Protein AF-I7ZD77-F1 (afdb_monomer_lite)

Radius of gyration: 35.54 Å; chains: 1; bounding box: 59×67×100 Å

Organism: NCBI:txid1172194

Foldseek 3Di:
DDQQDLVNLLVLLVVCCVVPVAADLVSSCCSRVQADPVLHGPHDLVSSLVSLLSSVVSCVVVVGAHDLHPPDHPHDPSNVVSSCPRDDDPPVVVLVCQLVVLLVVLLVCLLVVVLVSNVVSLVRHPDPVLSVLSVVLSCLLVPDDDPCNLVCLVPPVLVSLCVRNPVCSLSNSLSSLQVLLVVLQPPAADLVCNCSHSLVSCVSSLVLVVSLVSCVPHPPLLLRLSSLLSNLLSCVSVVVNLSNVLSLLSNLQRPVPSSVVCLVVVSHDPVVNVLVVVQCVDPVRDRSLLSLLLCCLVPVVSCVSHDLVSQDPDLSSQLNNLSSVCVVVVRDPVSLVSNCVSPVVSSVVSVVSVVVD

pLDDT: mean 84.41, std 13.28, range [36.59, 97.12]

Sequence (357 aa):
MSVATAADLAAAVDRLLLERGELDFFELLLRLKLIDASGGWLAAPDAAADTLDAAHAYASQQGLRAASGAMFLPLPARCRVVMSKSPRSQFDLLRDNQGLYAETQLRDALLDRRFDAARELLARVDDANARGEFTQLIDAATARCEDNDAERIANRLAPLARRRLGDNAAAYLRGLWSALAERRAGLRFDPQRPQDHASHAWLQAGEAARAVDVIAMEPGWHEDAPLLARMAQASAGCGRSGDARLAWMRLCWLHPHAAEQAFDESRADPSLLEHWSDFQSDEAAYETDTFPAWTLIVDPGQRFSVPAEQAPQTPAGELYRAVLALIASGGESNARRRVHALRPALLKHYLGYAANR

Secondary structure (DSSP, 8-state):
-PPPPHHHHHHHHHHHHHHHSSEEHHHHHHHTTSB-TTS-BSS-HHHHHHHHHHHHHHHHHTT-PEE---TTS---HHHHHHHTTSS--TTTHHHHHHHHHHHHHHHHHHHTT-HHHHHHHHTT---HHHHHHHHHHHHHHHSPP-TTHHHHIIIIIHHHHHHHHGGGHHHHHHHHHHHHHHHTTTPPP-TT-GGGSHHHHHHHHT-HHHHHHHHHTSTTTTT-HHHHHHHHHHHHHTT-HHHHHHHHHHHHHH-HHHHHHHHHTT-S-HHHHHHHHHHHT-TT---GGGHHHHHHHH-GGGGGTS-GGGS-SSHHHHHHHHHHHHHHTTS-HHHHHHHHHH-HHHHHHHHHHHH--

Structure (mmCIF, N/CA/C/O backbone):
data_AF-I7ZD77-F1
#
_entry.id   AF-I7ZD77-F1
#
loop_
_atom_site.group_PDB
_atom_site.id
_atom_site.type_symbol
_atom_site.label_atom_id
_atom_site.label_alt_id
_atom_site.label_comp_id
_atom_site.label_asym_id
_atom_site.label_entity_id
_atom_site.label_seq_id
_atom_site.pdbx_PDB_ins_code
_atom_site.Cartn_x
_atom_site.Cartn_y
_atom_site.Cartn_z
_atom_site.occupancy
_atom_site.B_iso_or_equiv
_atom_site.auth_seq_id
_atom_site.auth_comp_id
_atom_site.auth_asym_id
_atom_site.auth_atom_id
_atom_site.pdbx_PDB_model_num
ATOM 1 N N . MET A 1 1 ? 9.242 47.266 -63.413 1.00 50.16 1 MET A N 1
ATOM 2 C CA . MET A 1 1 ? 8.449 46.159 -62.841 1.00 50.16 1 MET A CA 1
ATOM 3 C C . MET A 1 1 ? 8.148 46.503 -61.397 1.00 50.16 1 MET A C 1
ATOM 5 O O . MET A 1 1 ? 9.066 46.911 -60.700 1.00 50.16 1 MET A O 1
ATOM 9 N N . SER A 1 2 ? 6.879 46.457 -60.994 1.00 49.34 2 SER A N 1
ATOM 10 C CA . SER A 1 2 ? 6.465 46.811 -59.633 1.00 49.34 2 SER A CA 1
ATOM 11 C C . SER A 1 2 ? 6.910 45.701 -58.679 1.00 49.34 2 SER A C 1
ATOM 13 O O . SER A 1 2 ? 6.557 44.544 -58.884 1.00 49.34 2 SER A O 1
ATOM 15 N N . VAL A 1 3 ? 7.755 46.047 -57.707 1.00 58.91 3 VAL A N 1
ATOM 16 C CA . VAL A 1 3 ? 8.160 45.150 -56.618 1.00 58.91 3 VAL A CA 1
ATOM 17 C C . VAL A 1 3 ? 6.923 44.903 -55.756 1.00 58.91 3 VAL A C 1
ATOM 19 O O . VAL A 1 3 ? 6.255 45.869 -55.385 1.00 58.91 3 VAL A O 1
ATOM 22 N N . ALA A 1 4 ? 6.594 43.635 -55.492 1.00 67.12 4 ALA A N 1
ATOM 23 C CA . ALA A 1 4 ? 5.458 43.266 -54.649 1.00 67.12 4 ALA A CA 1
ATOM 24 C C . ALA A 1 4 ? 5.557 43.980 -53.292 1.00 67.12 4 ALA A C 1
ATOM 26 O O . ALA A 1 4 ? 6.638 44.051 -52.702 1.00 67.12 4 ALA A O 1
ATOM 27 N N . THR A 1 5 ? 4.451 44.543 -52.806 1.00 80.38 5 THR A N 1
ATOM 28 C CA . THR A 1 5 ? 4.468 45.229 -51.511 1.00 80.38 5 THR A CA 1
ATOM 29 C C . THR A 1 5 ? 4.531 44.209 -50.372 1.00 80.38 5 THR A C 1
ATOM 31 O O . THR A 1 5 ? 4.167 43.044 -50.536 1.00 80.38 5 THR A O 1
ATOM 34 N N . ALA A 1 6 ? 4.960 44.636 -49.181 1.00 78.50 6 ALA A N 1
ATOM 35 C CA . ALA A 1 6 ? 4.975 43.766 -48.001 1.00 78.50 6 ALA A CA 1
ATOM 36 C C . ALA A 1 6 ? 3.579 43.197 -47.664 1.00 78.50 6 ALA A C 1
ATOM 38 O O . ALA A 1 6 ? 3.474 42.078 -47.168 1.00 78.50 6 ALA A O 1
ATOM 39 N N . ALA A 1 7 ? 2.512 43.942 -47.979 1.00 81.81 7 ALA A N 1
ATOM 40 C CA . ALA A 1 7 ? 1.134 43.484 -47.818 1.00 81.81 7 ALA A CA 1
ATOM 41 C C . ALA A 1 7 ? 0.776 42.368 -48.816 1.00 81.81 7 ALA A C 1
ATOM 43 O O . ALA A 1 7 ? 0.141 41.388 -48.431 1.00 81.81 7 ALA A O 1
ATOM 44 N N . ASP A 1 8 ? 1.235 42.476 -50.068 1.00 83.69 8 ASP A N 1
ATOM 45 C CA . ASP A 1 8 ? 1.026 41.440 -51.088 1.00 83.69 8 ASP A CA 1
ATOM 46 C C . ASP A 1 8 ? 1.777 40.148 -50.738 1.00 83.69 8 ASP A C 1
ATOM 48 O O . ASP A 1 8 ? 1.260 39.049 -50.935 1.00 83.69 8 ASP A O 1
ATOM 52 N N . LEU A 1 9 ? 2.982 40.283 -50.174 1.00 86.44 9 LEU A N 1
ATOM 53 C CA . LEU A 1 9 ? 3.791 39.162 -49.702 1.00 86.44 9 LEU A CA 1
ATOM 54 C C . LEU A 1 9 ? 3.113 38.417 -48.548 1.00 86.44 9 LEU A C 1
ATOM 56 O O . LEU A 1 9 ? 2.970 37.198 -48.619 1.00 86.44 9 LEU A O 1
ATOM 60 N N . ALA A 1 10 ? 2.676 39.141 -47.514 1.00 85.06 10 ALA A N 1
ATOM 61 C CA . ALA A 1 10 ? 1.981 38.554 -46.371 1.00 85.06 10 ALA A CA 1
ATOM 62 C C . ALA A 1 10 ? 0.701 37.829 -46.814 1.00 85.06 10 ALA A C 1
ATOM 64 O O . ALA A 1 10 ? 0.520 36.656 -46.502 1.00 85.06 10 ALA A O 1
ATOM 65 N N . ALA A 1 11 ? -0.122 38.471 -47.652 1.00 87.94 11 ALA A N 1
ATOM 66 C CA . ALA A 1 11 ? -1.346 37.867 -48.174 1.00 87.94 11 ALA A CA 1
ATOM 67 C C . ALA A 1 11 ? -1.082 36.606 -49.019 1.00 87.94 11 ALA A C 1
ATOM 69 O O . ALA A 1 11 ? -1.857 35.647 -48.966 1.00 87.94 11 ALA A O 1
ATOM 70 N N . ALA A 1 12 ? 0.000 36.585 -49.805 1.00 86.50 12 ALA A N 1
ATOM 71 C CA . ALA A 1 12 ? 0.385 35.416 -50.591 1.00 86.50 12 ALA A CA 1
ATOM 72 C C . ALA A 1 12 ? 0.873 34.259 -49.706 1.00 86.50 12 ALA A C 1
ATOM 74 O O . ALA A 1 12 ? 0.494 33.112 -49.951 1.00 86.50 12 ALA A O 1
ATOM 75 N N . VAL A 1 13 ? 1.669 34.559 -48.675 1.00 84.12 13 VAL A N 1
ATOM 76 C CA . VAL A 1 13 ? 2.149 33.578 -47.693 1.00 84.12 13 VAL A CA 1
ATOM 77 C C . VAL A 1 13 ? 0.975 32.998 -46.901 1.00 84.12 13 VAL A C 1
ATOM 79 O O . VAL A 1 13 ? 0.810 31.781 -46.897 1.00 84.12 13 VAL A O 1
ATOM 82 N N . ASP A 1 14 ? 0.100 33.832 -46.338 1.00 84.56 14 ASP A N 1
ATOM 83 C CA . ASP A 1 14 ? -1.072 33.389 -45.568 1.00 84.56 14 ASP A CA 1
ATOM 84 C C . ASP A 1 14 ? -2.003 32.498 -46.392 1.00 84.56 14 ASP A C 1
ATOM 86 O O . ASP A 1 14 ? -2.468 31.459 -45.922 1.00 84.56 14 ASP A O 1
ATOM 90 N N . ARG A 1 15 ? -2.251 32.862 -47.656 1.00 84.00 15 ARG A N 1
ATOM 91 C CA . ARG A 1 15 ? -3.102 32.060 -48.539 1.00 84.00 15 ARG A CA 1
ATOM 92 C C . ARG A 1 15 ? -2.481 30.696 -48.850 1.00 84.00 15 ARG A C 1
ATOM 94 O O . ARG A 1 15 ? -3.200 29.702 -48.850 1.00 84.00 15 ARG A O 1
ATOM 101 N N . LEU A 1 16 ? -1.173 30.628 -49.102 1.00 81.00 16 LEU A N 1
ATOM 102 C CA . LEU A 1 16 ? -0.488 29.349 -49.337 1.00 81.00 16 LEU A CA 1
ATOM 103 C C . LEU A 1 16 ? -0.513 28.448 -48.109 1.00 81.00 16 LEU A C 1
ATOM 105 O O . LEU A 1 16 ? -0.739 27.244 -48.222 1.00 81.00 16 LEU A O 1
ATOM 109 N N . LEU A 1 17 ? -0.352 29.055 -46.939 1.00 73.00 17 LEU A N 1
ATOM 110 C CA . LEU A 1 17 ? -0.416 28.358 -45.667 1.00 73.00 17 LEU A CA 1
ATOM 111 C C . LEU A 1 17 ? -1.827 27.828 -45.382 1.00 73.00 17 LEU A C 1
ATOM 113 O O . LEU A 1 17 ? -1.958 26.688 -44.949 1.00 73.00 17 LEU A O 1
ATOM 117 N N . LEU A 1 18 ? -2.881 28.594 -45.682 1.00 78.88 18 LEU A N 1
ATOM 118 C CA . LEU A 1 18 ? -4.269 28.132 -45.548 1.00 78.88 18 LEU A CA 1
ATOM 119 C C . LEU A 1 18 ? -4.613 26.995 -46.518 1.00 78.88 18 LEU A C 1
ATOM 121 O O . LEU A 1 18 ? -5.358 26.087 -46.162 1.00 78.88 18 LEU A O 1
ATOM 125 N N . GLU A 1 19 ? -4.092 27.043 -47.744 1.00 80.69 19 GLU A N 1
ATOM 126 C CA . GLU A 1 19 ? -4.419 26.063 -48.783 1.00 80.69 19 GLU A CA 1
ATOM 127 C C . GLU A 1 19 ? -3.650 24.744 -48.632 1.00 80.69 19 GLU A C 1
ATOM 129 O O . GLU A 1 19 ? -4.176 23.696 -49.008 1.00 80.69 19 GLU A O 1
ATOM 134 N N . ARG A 1 20 ? -2.413 24.773 -48.115 1.00 72.25 20 ARG A N 1
ATOM 135 C CA . ARG A 1 20 ? -1.523 23.595 -48.097 1.00 72.25 20 ARG A CA 1
ATOM 136 C C . ARG A 1 20 ? -0.930 23.241 -46.735 1.00 72.25 20 ARG A C 1
ATOM 138 O O . ARG A 1 20 ? -0.351 22.170 -46.601 1.00 72.25 20 ARG A O 1
ATOM 145 N N . GLY A 1 21 ? -1.057 24.104 -45.728 1.00 68.06 21 GLY A N 1
ATOM 146 C CA . GLY A 1 21 ? -0.448 23.905 -44.408 1.00 68.06 21 GLY A CA 1
ATOM 147 C C . GLY A 1 21 ? 1.077 24.083 -44.373 1.00 68.06 21 GLY A C 1
ATOM 148 O O . GLY A 1 21 ? 1.678 23.956 -43.309 1.00 68.06 21 GLY A O 1
ATOM 149 N N . GLU A 1 22 ? 1.706 24.397 -45.507 1.00 74.81 22 GLU A N 1
ATOM 150 C CA . GLU A 1 22 ? 3.148 24.596 -45.649 1.00 74.81 22 GLU A CA 1
ATOM 151 C C . GLU A 1 22 ? 3.464 25.696 -46.671 1.00 74.81 22 GLU A C 1
ATOM 153 O O . GLU A 1 22 ? 2.676 25.977 -47.577 1.00 74.81 22 GLU A O 1
ATOM 158 N N . LEU A 1 23 ? 4.629 26.337 -46.525 1.00 77.25 23 LEU A N 1
ATOM 159 C CA . LEU A 1 23 ? 5.081 27.371 -47.456 1.00 77.25 23 LEU A CA 1
ATOM 160 C C . LEU A 1 23 ? 5.873 26.750 -48.615 1.00 77.25 23 LEU A C 1
ATOM 162 O O . LEU A 1 23 ? 7.062 26.465 -48.465 1.00 77.25 23 LEU A O 1
ATOM 166 N N . ASP A 1 24 ? 5.218 26.581 -49.765 1.00 80.75 24 ASP A N 1
ATOM 167 C CA . ASP A 1 24 ? 5.853 26.186 -51.028 1.00 80.75 24 ASP A CA 1
ATOM 168 C C . ASP A 1 24 ? 6.434 27.415 -51.746 1.00 80.75 24 ASP A C 1
ATOM 170 O O . ASP A 1 24 ? 5.718 28.274 -52.270 1.00 80.75 24 ASP A O 1
ATOM 174 N N . PHE A 1 25 ? 7.764 27.495 -51.775 1.00 80.00 25 PHE A N 1
ATOM 175 C CA . PHE A 1 25 ? 8.488 28.615 -52.370 1.00 80.00 25 PHE A CA 1
ATOM 176 C C . PHE A 1 25 ? 8.306 28.740 -53.889 1.00 80.00 25 PHE A C 1
ATOM 178 O O . PHE A 1 25 ? 8.399 29.851 -54.406 1.00 80.00 25 PHE A O 1
ATOM 185 N N . PHE A 1 26 ? 8.042 27.653 -54.618 1.00 80.62 26 PHE A N 1
ATOM 186 C CA . PHE A 1 26 ? 7.816 27.732 -56.065 1.00 80.62 26 PHE A CA 1
ATOM 187 C C . PHE A 1 26 ? 6.482 28.418 -56.367 1.00 80.62 26 PHE A C 1
ATOM 189 O O . PHE A 1 26 ? 6.416 29.382 -57.132 1.00 80.62 26 PHE A O 1
ATOM 196 N N . GLU A 1 27 ? 5.434 27.960 -55.691 1.00 82.88 27 GLU A N 1
ATOM 197 C CA . GLU A 1 27 ? 4.092 28.520 -55.803 1.00 82.88 27 GLU A CA 1
ATOM 198 C C . GLU A 1 27 ? 4.057 29.984 -55.322 1.00 82.88 27 GLU A C 1
ATOM 200 O O . GLU A 1 27 ? 3.397 30.828 -55.932 1.00 82.88 27 GLU A O 1
ATOM 205 N N . LEU A 1 28 ? 4.829 30.323 -54.282 1.00 85.56 28 LEU A N 1
ATOM 206 C CA . LEU A 1 28 ? 4.988 31.706 -53.829 1.00 85.56 28 LEU A CA 1
ATOM 207 C C . LEU A 1 28 ? 5.585 32.602 -54.925 1.00 85.56 28 LEU A C 1
ATOM 209 O O . LEU A 1 28 ? 5.044 33.672 -55.207 1.00 85.56 28 LEU A O 1
ATOM 213 N N . LEU A 1 29 ? 6.669 32.167 -55.575 1.00 84.38 29 LEU A N 1
ATOM 214 C CA . LEU A 1 29 ? 7.304 32.927 -56.655 1.00 84.38 29 LEU A CA 1
ATOM 215 C C . LEU A 1 29 ? 6.379 33.086 -57.873 1.00 84.38 29 LEU A C 1
ATOM 217 O O . LEU A 1 29 ? 6.368 34.157 -58.485 1.00 84.38 29 LEU A O 1
ATOM 221 N N . LEU A 1 30 ? 5.577 32.065 -58.201 1.00 84.06 30 LEU A N 1
ATOM 222 C CA . LEU A 1 30 ? 4.558 32.137 -59.255 1.00 84.06 30 LEU A CA 1
ATOM 223 C C . LEU A 1 30 ? 3.468 33.162 -58.927 1.00 84.06 30 LEU A C 1
ATOM 225 O O . LEU A 1 30 ? 3.133 34.009 -59.757 1.00 84.06 30 LEU A O 1
ATOM 229 N N . ARG A 1 31 ? 2.927 33.123 -57.705 1.00 87.06 31 ARG A N 1
ATOM 230 C CA . ARG A 1 31 ? 1.849 34.028 -57.267 1.00 87.06 31 ARG A CA 1
ATOM 231 C C . ARG A 1 31 ? 2.297 35.479 -57.211 1.00 87.06 31 ARG A C 1
ATOM 233 O O . ARG A 1 31 ? 1.538 36.370 -57.588 1.00 87.06 31 ARG A O 1
ATOM 240 N N . LEU A 1 32 ? 3.546 35.704 -56.813 1.00 86.25 32 LEU A N 1
ATOM 241 C CA . LEU A 1 32 ? 4.174 37.023 -56.820 1.00 86.25 32 LEU A CA 1
ATOM 242 C C . LEU A 1 32 ? 4.681 37.438 -58.210 1.00 86.25 32 LEU A C 1
ATOM 244 O O . LEU A 1 32 ? 5.242 38.523 -58.354 1.00 86.25 32 LEU A O 1
ATOM 248 N N . LYS A 1 33 ? 4.461 36.607 -59.240 1.00 87.88 33 LYS A N 1
ATOM 249 C CA . LYS A 1 33 ? 4.859 36.842 -60.638 1.00 87.88 33 LYS A CA 1
ATOM 250 C C . LYS A 1 33 ? 6.355 37.131 -60.792 1.00 87.88 33 LYS A C 1
ATOM 252 O O . LYS A 1 33 ? 6.763 37.920 -61.644 1.00 87.88 33 LYS A O 1
ATOM 257 N N . LEU A 1 34 ? 7.169 36.496 -59.953 1.00 82.38 34 LEU A N 1
ATOM 258 C CA . LEU A 1 34 ? 8.629 36.585 -59.993 1.00 82.38 34 LEU A CA 1
ATOM 259 C C . LEU A 1 34 ? 9.226 35.561 -60.961 1.00 82.38 34 LEU A C 1
ATOM 261 O O . LEU A 1 34 ? 10.298 35.797 -61.523 1.00 82.38 34 LEU A O 1
ATOM 265 N N . ILE A 1 35 ? 8.497 34.471 -61.195 1.00 82.38 35 ILE A N 1
ATOM 266 C CA . ILE A 1 35 ? 8.773 33.467 -62.221 1.00 82.38 35 ILE A CA 1
ATOM 267 C C . ILE A 1 35 ? 7.501 33.172 -63.024 1.00 82.38 35 ILE A C 1
ATOM 269 O O . ILE A 1 35 ? 6.391 33.421 -62.549 1.00 82.38 35 ILE A O 1
ATOM 273 N N . ASP A 1 36 ? 7.658 32.654 -64.237 1.00 82.81 36 ASP A N 1
ATOM 274 C CA . ASP A 1 36 ? 6.559 32.109 -65.031 1.00 82.81 36 ASP A CA 1
ATOM 275 C C . ASP A 1 36 ? 6.315 30.618 -64.736 1.00 82.81 36 ASP A C 1
ATOM 277 O O . ASP A 1 36 ? 7.078 29.967 -64.021 1.00 82.81 36 ASP A O 1
ATOM 281 N N . ALA A 1 37 ? 5.248 30.061 -65.320 1.00 79.81 37 ALA A N 1
ATOM 282 C CA . ALA A 1 37 ? 4.860 28.658 -65.143 1.00 79.81 37 ALA A CA 1
ATOM 283 C C . ALA A 1 37 ? 5.913 27.642 -65.632 1.00 79.81 37 ALA A C 1
ATOM 285 O O . ALA A 1 37 ? 5.857 26.479 -65.243 1.00 79.81 37 ALA A O 1
ATOM 286 N N . SER A 1 38 ? 6.865 28.066 -66.469 1.00 75.06 38 SER A N 1
ATOM 287 C CA . SER A 1 38 ? 7.990 27.245 -66.929 1.00 75.06 38 SER A CA 1
ATOM 288 C C . SER A 1 38 ? 9.238 27.374 -66.044 1.00 75.06 38 SER A C 1
ATOM 290 O O . SER A 1 38 ? 10.240 26.708 -66.296 1.00 75.06 38 SER A O 1
ATOM 292 N N . GLY A 1 39 ? 9.185 28.205 -64.995 1.00 71.44 39 GLY A N 1
ATOM 293 C CA . GLY A 1 39 ? 10.321 28.500 -64.124 1.00 71.44 39 GLY A CA 1
ATOM 294 C C . GLY A 1 39 ? 11.264 29.573 -64.675 1.00 71.44 39 GLY A C 1
ATOM 295 O O . GLY A 1 39 ? 12.361 29.751 -64.142 1.00 71.44 39 GLY A O 1
ATOM 296 N N . GLY A 1 40 ? 10.862 30.284 -65.732 1.00 77.56 40 GLY A N 1
ATOM 297 C CA . GLY A 1 40 ? 11.589 31.419 -66.286 1.00 77.56 40 GLY A CA 1
ATOM 298 C C . GLY A 1 40 ? 11.500 32.632 -65.363 1.00 77.56 40 GLY A C 1
ATOM 299 O O . GLY A 1 40 ? 10.425 32.978 -64.878 1.00 77.56 40 GLY A O 1
ATOM 300 N N . TRP A 1 41 ? 12.631 33.288 -65.101 1.00 80.50 41 TRP A N 1
ATOM 301 C CA . TRP A 1 41 ? 12.683 34.472 -64.244 1.00 80.50 41 TRP A CA 1
ATOM 302 C C . TRP A 1 41 ? 12.020 35.665 -64.929 1.00 80.50 41 TRP A C 1
ATOM 304 O O . TRP A 1 41 ? 12.503 36.155 -65.949 1.00 80.50 41 TRP A O 1
ATOM 314 N N . LEU A 1 42 ? 10.930 36.152 -64.341 1.00 81.81 42 LEU A N 1
ATOM 315 C CA . LEU A 1 42 ? 10.275 37.385 -64.771 1.00 81.81 42 LEU A CA 1
ATOM 316 C C . LEU A 1 42 ? 10.903 38.596 -64.078 1.00 81.81 42 LEU A C 1
ATOM 318 O O . LEU A 1 42 ? 10.981 39.664 -64.675 1.00 81.81 42 LEU A O 1
ATOM 322 N N . ALA A 1 43 ? 11.380 38.429 -62.841 1.00 78.69 43 ALA A N 1
ATOM 323 C CA . ALA A 1 43 ? 12.046 39.463 -62.055 1.00 78.69 43 ALA A CA 1
ATOM 324 C C . ALA A 1 43 ? 13.558 39.230 -61.924 1.00 78.69 43 ALA A C 1
ATOM 326 O O . ALA A 1 43 ? 14.066 38.134 -62.161 1.00 78.69 43 ALA A O 1
ATOM 327 N N . ALA A 1 44 ? 14.281 40.274 -61.503 1.00 79.81 44 ALA A N 1
ATOM 328 C CA . ALA A 1 44 ? 15.699 40.157 -61.194 1.00 79.81 44 ALA A CA 1
ATOM 329 C C . ALA A 1 44 ? 15.918 39.109 -60.077 1.00 79.81 44 ALA A C 1
ATOM 331 O O . ALA A 1 44 ? 15.269 39.202 -59.031 1.00 79.81 44 ALA A O 1
ATOM 332 N N . PRO A 1 45 ? 16.854 38.161 -60.259 1.00 74.62 45 PRO A N 1
ATOM 333 C CA . PRO A 1 45 ? 17.238 37.152 -59.271 1.00 74.62 45 PRO A CA 1
ATOM 334 C C . PRO A 1 45 ? 17.396 37.645 -57.829 1.00 74.62 45 PRO A C 1
ATOM 336 O O . PRO A 1 45 ? 16.968 36.970 -56.894 1.00 74.62 45 PRO A O 1
ATOM 339 N N . ASP A 1 46 ? 18.002 38.819 -57.641 1.00 74.56 46 ASP A N 1
ATOM 340 C CA . ASP A 1 46 ? 18.221 39.391 -56.311 1.00 74.56 46 ASP A CA 1
ATOM 341 C C . ASP A 1 46 ? 16.917 39.862 -55.660 1.00 74.56 46 ASP A C 1
ATOM 343 O O . ASP A 1 46 ? 16.689 39.579 -54.490 1.00 74.56 46 ASP A O 1
ATOM 347 N N . ALA A 1 47 ? 16.010 40.471 -56.429 1.00 76.44 47 ALA A N 1
ATOM 348 C CA . ALA A 1 47 ? 14.706 40.892 -55.918 1.00 76.44 47 ALA A CA 1
ATOM 349 C C . ALA A 1 47 ? 13.857 39.690 -55.474 1.00 76.44 47 ALA A C 1
ATOM 351 O O . ALA A 1 47 ? 13.123 39.765 -54.487 1.00 76.44 47 ALA A O 1
ATOM 352 N N . ALA A 1 48 ? 13.976 38.558 -56.172 1.00 78.06 48 ALA A N 1
ATOM 353 C CA . ALA A 1 48 ? 13.323 37.325 -55.759 1.00 78.06 48 ALA A CA 1
ATOM 354 C C . ALA A 1 48 ? 13.959 36.712 -54.504 1.00 78.06 48 ALA A C 1
ATOM 356 O O . ALA A 1 48 ? 13.231 36.243 -53.633 1.00 78.06 48 ALA A O 1
ATOM 357 N N . ALA A 1 49 ? 15.289 36.754 -54.376 1.00 74.81 49 ALA A N 1
ATOM 358 C CA . ALA A 1 49 ? 15.977 36.299 -53.169 1.00 74.81 49 ALA A CA 1
ATOM 359 C C . ALA A 1 49 ? 15.553 37.114 -51.936 1.00 74.81 49 ALA A C 1
ATOM 361 O O . ALA A 1 49 ? 15.195 36.527 -50.918 1.00 74.81 49 ALA A O 1
ATOM 362 N N . ASP A 1 50 ? 15.511 38.443 -52.060 1.00 78.56 50 ASP A N 1
ATOM 363 C CA . ASP A 1 50 ? 15.086 39.337 -50.978 1.00 78.56 50 ASP A CA 1
ATOM 364 C C . ASP A 1 50 ? 13.608 39.095 -50.602 1.00 78.56 50 ASP A C 1
ATOM 366 O O . ASP A 1 50 ? 13.242 39.104 -49.426 1.00 78.56 50 ASP A O 1
ATOM 370 N N . THR A 1 51 ? 12.759 38.793 -51.592 1.00 82.94 51 THR A N 1
ATOM 371 C CA . THR A 1 51 ? 11.349 38.433 -51.364 1.00 82.94 51 THR A CA 1
ATOM 372 C C . THR A 1 51 ? 11.207 37.100 -50.623 1.00 82.94 51 THR A C 1
ATOM 374 O O . THR A 1 51 ? 10.380 36.981 -49.720 1.00 82.94 51 THR A O 1
ATOM 377 N N . LEU A 1 52 ? 12.022 36.097 -50.964 1.00 81.00 52 LEU A N 1
ATOM 378 C CA . LEU A 1 52 ? 12.044 34.806 -50.269 1.00 81.00 52 LEU A CA 1
ATOM 379 C C . LEU A 1 52 ? 12.540 34.945 -48.823 1.00 81.00 52 LEU A C 1
ATOM 381 O O . LEU A 1 52 ? 11.973 34.315 -47.930 1.00 81.00 52 LEU A O 1
ATOM 385 N N . ASP A 1 53 ? 13.553 35.783 -48.578 1.00 76.12 53 ASP A N 1
ATOM 386 C CA . ASP A 1 53 ? 14.051 36.073 -47.226 1.00 76.12 53 ASP A CA 1
ATOM 387 C C . ASP A 1 53 ? 12.948 36.733 -46.379 1.00 76.12 53 ASP A C 1
ATOM 389 O O . ASP A 1 53 ? 12.692 36.315 -45.246 1.00 76.12 53 ASP A O 1
ATOM 393 N N . ALA A 1 54 ? 12.232 37.711 -46.945 1.00 81.31 54 ALA A N 1
ATOM 394 C CA . ALA A 1 54 ? 11.111 38.370 -46.278 1.00 81.31 54 ALA A CA 1
ATOM 395 C C . ALA A 1 54 ? 9.937 37.410 -46.007 1.00 81.31 54 ALA A C 1
ATOM 397 O O . ALA A 1 54 ? 9.359 37.438 -44.919 1.00 81.31 54 ALA A O 1
ATOM 398 N N . ALA A 1 55 ? 9.617 36.516 -46.950 1.00 80.88 55 ALA A N 1
ATOM 399 C CA . ALA A 1 55 ? 8.576 35.501 -46.778 1.00 80.88 55 ALA A CA 1
ATOM 400 C C . ALA A 1 55 ? 8.917 34.521 -45.651 1.00 80.88 55 ALA A C 1
ATOM 402 O O . ALA A 1 55 ? 8.070 34.186 -44.823 1.00 80.88 55 ALA A O 1
ATOM 403 N N . HIS A 1 56 ? 10.174 34.078 -45.606 1.00 76.44 56 HIS A N 1
ATOM 404 C CA . HIS A 1 56 ? 10.662 33.158 -44.590 1.00 76.44 56 HIS A CA 1
ATOM 405 C C . HIS A 1 56 ? 10.654 33.794 -43.195 1.00 76.44 56 HIS A C 1
ATOM 407 O O . HIS A 1 56 ? 10.226 33.159 -42.228 1.00 76.44 56 HIS A O 1
ATOM 413 N N . ALA A 1 57 ? 11.073 35.060 -43.088 1.00 76.31 57 ALA A N 1
ATOM 414 C CA . ALA A 1 57 ? 11.007 35.816 -41.842 1.00 76.31 57 ALA A CA 1
ATOM 415 C C . ALA A 1 57 ? 9.559 35.971 -41.349 1.00 76.31 57 ALA A C 1
ATOM 417 O O . ALA A 1 57 ? 9.285 35.723 -40.175 1.00 76.31 57 ALA A O 1
ATOM 418 N N . TYR A 1 58 ? 8.630 36.308 -42.248 1.00 80.00 58 TYR A N 1
ATOM 419 C CA . TYR A 1 58 ? 7.210 36.439 -41.923 1.00 80.00 58 TYR A CA 1
ATOM 420 C C . TYR A 1 58 ? 6.595 35.110 -41.455 1.00 80.00 58 TYR A C 1
ATOM 422 O O . TYR A 1 58 ? 6.005 35.054 -40.379 1.00 80.00 58 TYR A O 1
ATOM 430 N N . ALA A 1 59 ? 6.805 34.012 -42.188 1.00 74.81 59 ALA A N 1
ATOM 431 C CA . ALA A 1 59 ? 6.289 32.693 -41.809 1.00 74.81 59 ALA A CA 1
ATOM 432 C C . ALA A 1 59 ? 6.864 32.191 -40.469 1.00 74.81 59 ALA A C 1
ATOM 434 O O . ALA A 1 59 ? 6.150 31.587 -39.668 1.00 74.81 59 ALA A O 1
ATOM 435 N N . SER A 1 60 ? 8.137 32.496 -40.192 1.00 70.62 60 SER A N 1
ATOM 436 C CA . SER A 1 60 ? 8.782 32.159 -38.917 1.00 70.62 60 SER A CA 1
ATOM 437 C C . SER A 1 60 ? 8.170 32.922 -37.738 1.00 70.62 60 SER A C 1
ATOM 439 O O . SER A 1 60 ? 7.983 32.340 -36.672 1.00 70.62 60 SER A O 1
ATOM 441 N N . GLN A 1 61 ? 7.810 34.200 -37.919 1.00 76.44 61 GLN A N 1
ATOM 442 C CA . GLN A 1 61 ? 7.116 34.991 -36.890 1.00 76.44 61 GLN A CA 1
ATOM 443 C C . GLN A 1 61 ? 5.729 34.430 -36.554 1.00 76.44 61 GLN A C 1
ATOM 445 O O . GLN A 1 61 ? 5.285 34.556 -35.417 1.00 76.44 61 GLN A O 1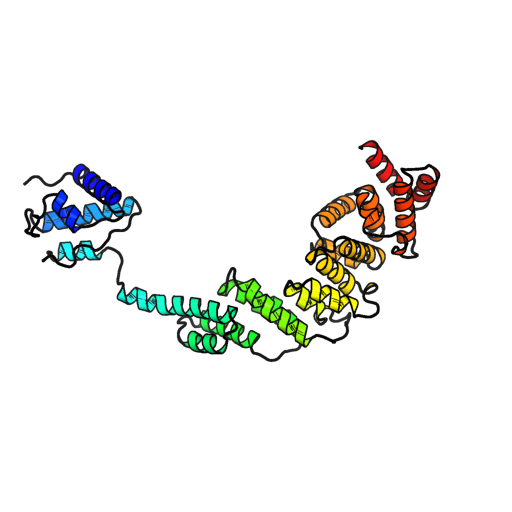
ATOM 450 N N . GLN A 1 62 ? 5.077 33.767 -37.511 1.00 72.06 62 GLN A N 1
ATOM 451 C CA . GLN A 1 62 ? 3.797 33.086 -37.299 1.00 72.06 62 GLN A CA 1
ATOM 452 C C . GLN A 1 62 ? 3.950 31.680 -36.679 1.00 72.06 62 GLN A C 1
ATOM 454 O O . GLN A 1 62 ? 2.956 30.994 -36.462 1.00 72.06 62 GLN A O 1
ATOM 459 N N . GLY A 1 63 ? 5.179 31.234 -36.371 1.00 62.47 63 GLY A N 1
ATOM 460 C CA . GLY A 1 63 ? 5.446 29.933 -35.743 1.00 62.47 63 GLY A CA 1
ATOM 461 C C . GLY A 1 63 ? 5.342 28.734 -36.692 1.00 62.47 63 GLY A C 1
ATOM 462 O O . GLY A 1 63 ? 5.135 27.606 -36.241 1.00 62.47 63 GLY A O 1
ATOM 463 N N . LEU A 1 64 ? 5.469 28.960 -38.002 1.00 59.38 64 LEU A N 1
ATOM 464 C CA . LEU A 1 64 ? 5.178 27.964 -39.035 1.00 59.38 64 LEU A CA 1
ATOM 465 C C . LEU A 1 64 ? 6.450 27.409 -39.696 1.00 59.38 64 LEU A C 1
ATOM 467 O O . LEU A 1 64 ? 7.517 28.023 -39.671 1.00 59.38 64 LEU A O 1
ATOM 471 N N . ARG A 1 65 ? 6.337 26.211 -40.289 1.00 57.09 65 ARG A N 1
ATOM 472 C CA . ARG A 1 65 ? 7.438 25.498 -40.961 1.00 57.09 65 ARG A CA 1
ATOM 473 C C . ARG A 1 65 ? 7.336 25.663 -42.479 1.00 57.09 65 ARG A C 1
ATOM 475 O O . ARG A 1 65 ? 6.279 25.435 -43.058 1.00 57.09 65 ARG A O 1
ATOM 482 N N . ALA A 1 66 ? 8.440 26.028 -43.126 1.00 56.47 66 ALA A N 1
ATOM 483 C CA . ALA A 1 66 ? 8.527 26.067 -44.584 1.00 56.47 66 ALA A CA 1
ATOM 484 C C . ALA A 1 66 ? 8.926 24.694 -45.148 1.00 56.47 66 ALA A C 1
ATOM 486 O O . ALA A 1 66 ? 9.760 23.997 -44.560 1.00 56.47 66 ALA A O 1
ATOM 487 N N . ALA A 1 67 ? 8.350 24.325 -46.292 1.00 56.62 67 ALA A N 1
ATOM 488 C CA . ALA A 1 67 ? 8.633 23.070 -46.977 1.00 56.62 67 ALA A CA 1
ATOM 489 C C . ALA A 1 67 ? 9.541 23.306 -48.189 1.00 56.62 67 ALA A C 1
ATOM 491 O O . ALA A 1 67 ? 9.425 24.295 -48.915 1.00 56.62 67 ALA A O 1
ATOM 492 N N . SER A 1 68 ? 10.491 22.397 -48.412 1.00 55.91 68 SER A N 1
ATOM 493 C CA . SER A 1 68 ? 11.453 22.515 -49.510 1.00 55.91 68 SER A CA 1
ATOM 494 C C . SER A 1 68 ? 10.870 21.922 -50.797 1.00 55.91 68 SER A C 1
ATOM 496 O O . SER A 1 68 ? 11.109 20.762 -51.119 1.00 55.91 68 SER A O 1
ATOM 498 N N . GLY A 1 69 ? 10.057 22.706 -51.514 1.00 51.94 69 GLY A N 1
ATOM 499 C CA . GLY A 1 69 ? 9.378 22.258 -52.740 1.00 51.94 69 GLY A CA 1
ATOM 500 C C . GLY A 1 69 ? 10.173 22.426 -54.045 1.00 51.94 69 GLY A C 1
ATOM 501 O O . GLY A 1 69 ? 9.965 21.678 -54.996 1.00 51.94 69 GLY A O 1
ATOM 502 N N . ALA A 1 70 ? 11.118 23.370 -54.132 1.00 53.00 70 ALA A N 1
ATOM 503 C CA . ALA A 1 70 ? 11.712 23.754 -55.424 1.00 53.00 70 ALA A CA 1
ATOM 504 C C . ALA A 1 70 ? 13.074 23.095 -55.717 1.00 53.00 70 ALA A C 1
ATOM 506 O O . ALA A 1 70 ? 14.048 23.775 -56.041 1.00 53.00 70 ALA A O 1
ATOM 507 N N . MET A 1 71 ? 13.164 21.766 -55.619 1.00 50.69 71 MET A N 1
ATOM 508 C CA . MET A 1 71 ? 14.434 21.051 -55.836 1.00 50.69 71 MET A CA 1
ATOM 509 C C . MET A 1 71 ? 14.902 21.037 -57.311 1.00 50.69 71 MET A C 1
ATOM 511 O O . MET A 1 71 ? 16.037 20.658 -57.587 1.00 50.69 71 MET A O 1
ATOM 515 N N . PHE A 1 72 ? 14.065 21.480 -58.261 1.00 49.78 72 PHE A N 1
ATOM 516 C CA . PHE A 1 72 ? 14.287 21.275 -59.702 1.00 49.78 72 PHE A CA 1
ATOM 517 C C . PHE A 1 72 ? 14.436 22.548 -60.551 1.00 49.78 72 PHE A C 1
ATOM 519 O O . PHE A 1 72 ? 14.565 22.448 -61.769 1.00 49.78 72 PHE A O 1
ATOM 526 N N . LEU A 1 73 ? 14.462 23.743 -59.951 1.00 56.69 73 LEU A N 1
ATOM 527 C CA . LEU A 1 73 ? 14.701 24.980 -60.703 1.00 56.69 73 LEU A CA 1
ATOM 528 C C . LEU A 1 73 ? 16.194 25.354 -60.760 1.00 56.69 73 LEU A C 1
ATOM 530 O O . LEU A 1 73 ? 16.902 25.207 -59.758 1.00 56.69 73 LEU A O 1
ATOM 534 N N . PRO A 1 74 ? 16.684 25.932 -61.877 1.00 56.72 74 PRO A N 1
ATOM 535 C CA . PRO A 1 74 ? 17.987 26.587 -61.928 1.00 56.72 74 PRO A CA 1
ATOM 536 C C . PRO A 1 74 ? 17.940 27.889 -61.112 1.00 56.72 74 PRO A C 1
ATOM 538 O O . PRO A 1 74 ? 17.755 28.991 -61.629 1.00 56.72 74 PRO A O 1
ATOM 541 N N . LEU A 1 75 ? 18.071 27.751 -59.793 1.00 61.75 75 LEU A N 1
ATOM 542 C CA . LEU A 1 75 ? 17.999 28.864 -58.857 1.00 61.75 75 LEU A CA 1
ATOM 543 C C . LEU A 1 75 ? 19.353 29.600 -58.760 1.00 61.75 75 LEU A C 1
ATOM 545 O O . LEU A 1 75 ? 20.406 28.956 -58.624 1.00 61.75 75 LEU A O 1
ATOM 549 N N . PRO A 1 76 ? 19.356 30.943 -58.743 1.00 63.44 76 PRO A N 1
ATOM 550 C CA . PRO A 1 76 ? 20.505 31.756 -58.357 1.00 63.44 76 PRO A CA 1
ATOM 551 C C . PRO A 1 76 ? 21.051 31.333 -56.986 1.00 63.44 76 PRO A C 1
ATOM 553 O O . PRO A 1 76 ? 20.295 30.921 -56.103 1.00 63.44 76 PRO A O 1
ATOM 556 N N . ALA A 1 77 ? 22.367 31.445 -56.785 1.00 57.88 77 ALA A N 1
ATOM 557 C CA . ALA A 1 77 ? 23.034 30.962 -55.571 1.00 57.88 77 ALA A CA 1
ATOM 558 C C . ALA A 1 77 ? 22.439 31.555 -54.278 1.00 57.88 77 ALA A C 1
ATOM 560 O O . ALA A 1 77 ? 22.260 30.829 -53.303 1.00 57.88 77 ALA A O 1
ATOM 561 N N . ARG A 1 78 ? 22.049 32.840 -54.283 1.00 54.56 78 ARG A N 1
ATOM 562 C CA . ARG A 1 78 ? 21.400 33.485 -53.127 1.00 54.56 78 ARG A CA 1
ATOM 563 C C . ARG A 1 78 ? 20.020 32.893 -52.826 1.00 54.56 78 ARG A C 1
ATOM 565 O O . ARG A 1 78 ? 19.771 32.564 -51.675 1.00 54.56 78 ARG A O 1
ATOM 572 N N . CYS A 1 79 ? 19.180 32.640 -53.835 1.00 57.62 79 CYS A N 1
ATOM 573 C CA . CYS A 1 79 ? 17.884 31.969 -53.647 1.00 57.62 79 CYS A CA 1
ATOM 574 C C . CYS A 1 79 ? 18.056 30.571 -53.029 1.00 57.62 79 CYS A C 1
ATOM 576 O O . CYS A 1 79 ? 17.332 30.214 -52.105 1.00 57.62 79 CYS A O 1
ATOM 578 N N . ARG A 1 80 ? 19.068 29.804 -53.468 1.00 61.12 80 ARG A N 1
ATOM 579 C CA . ARG A 1 80 ? 19.394 28.494 -52.870 1.00 61.12 80 ARG A CA 1
ATOM 580 C C . ARG A 1 80 ? 19.780 28.600 -51.401 1.00 61.12 80 ARG A C 1
ATOM 582 O O . ARG A 1 80 ? 19.319 27.793 -50.604 1.00 61.12 80 ARG A O 1
ATOM 589 N N . VAL A 1 81 ? 20.583 29.600 -51.038 1.00 57.97 81 VAL A N 1
ATOM 590 C CA . VAL A 1 81 ? 20.977 29.839 -49.643 1.00 57.97 81 VAL A CA 1
ATOM 591 C C . VAL A 1 81 ? 19.751 30.137 -48.779 1.00 57.97 81 VAL A C 1
ATOM 593 O O . VAL A 1 81 ? 19.602 29.521 -47.730 1.00 57.97 81 VAL A O 1
ATOM 596 N N . VAL A 1 82 ? 18.839 31.004 -49.224 1.00 57.62 82 VAL A N 1
ATOM 597 C CA . VAL A 1 82 ? 17.598 31.318 -48.489 1.00 57.62 82 VAL A CA 1
ATOM 598 C C . VAL A 1 82 ? 16.705 30.087 -48.333 1.00 57.62 82 VAL A C 1
ATOM 600 O O . VAL A 1 82 ? 16.276 29.762 -47.230 1.00 57.62 82 VAL A O 1
ATOM 603 N N . MET A 1 83 ? 16.501 29.333 -49.412 1.00 57.81 83 MET A N 1
ATOM 604 C CA . MET A 1 83 ? 15.687 28.113 -49.384 1.00 57.81 83 MET A CA 1
ATOM 605 C C . MET A 1 83 ? 16.331 26.980 -48.564 1.00 57.81 83 MET A C 1
ATOM 607 O O . MET A 1 83 ? 15.624 26.129 -48.031 1.00 57.81 83 MET A O 1
ATOM 611 N N . SER A 1 84 ? 17.658 27.002 -48.396 1.00 52.94 84 SER A N 1
ATOM 612 C CA . SER A 1 84 ? 18.413 26.091 -47.521 1.00 52.94 84 SER A CA 1
ATOM 613 C C . SER A 1 84 ? 18.449 26.507 -46.042 1.00 52.94 84 SER A C 1
ATOM 615 O O . SER A 1 84 ? 18.964 25.755 -45.217 1.00 52.94 84 SER A O 1
ATOM 617 N N . LYS A 1 85 ? 17.913 27.687 -45.686 1.00 50.81 85 LYS A N 1
ATOM 618 C CA . LYS A 1 85 ? 17.797 28.146 -44.286 1.00 50.81 85 LYS A CA 1
ATOM 619 C C . LYS A 1 85 ? 16.577 27.560 -43.553 1.00 50.81 85 LYS A C 1
ATOM 621 O O . LYS A 1 85 ? 16.469 27.741 -42.345 1.00 50.81 85 LYS A O 1
ATOM 626 N N . SER A 1 86 ? 15.711 26.803 -44.236 1.00 46.72 86 SER A N 1
ATOM 627 C CA . SER A 1 86 ? 14.753 25.881 -43.592 1.00 46.72 86 SER A CA 1
ATOM 628 C C . SER A 1 86 ? 15.466 24.577 -43.202 1.00 46.72 86 SER A C 1
ATOM 630 O O . SER A 1 86 ? 16.451 24.216 -43.842 1.00 46.72 86 SER A O 1
ATOM 632 N N . PRO A 1 87 ? 15.071 23.924 -42.096 1.00 42.75 87 PRO A N 1
ATOM 633 C CA . PRO A 1 87 ? 15.996 23.352 -41.126 1.00 42.75 87 PRO A CA 1
ATOM 634 C C . PRO A 1 87 ? 16.956 22.327 -41.736 1.00 42.75 87 PRO A C 1
ATOM 636 O O . PRO A 1 87 ? 16.548 21.328 -42.319 1.00 42.75 87 PRO A O 1
ATOM 639 N N . ARG A 1 88 ? 18.245 22.630 -41.547 1.00 36.59 88 ARG A N 1
ATOM 640 C CA . ARG A 1 88 ? 19.418 21.747 -41.509 1.00 36.59 88 ARG A CA 1
ATOM 641 C C . ARG A 1 88 ? 19.143 20.257 -41.771 1.00 36.59 88 ARG A C 1
ATOM 643 O O . ARG A 1 88 ? 18.503 19.587 -40.975 1.00 36.59 88 ARG A O 1
ATOM 650 N N . SER A 1 89 ? 19.812 19.746 -42.805 1.00 39.12 89 SER A N 1
ATOM 651 C CA . SER A 1 89 ? 20.473 18.433 -42.832 1.00 39.12 89 SER A CA 1
ATOM 652 C C . SER A 1 89 ? 19.649 17.235 -42.334 1.00 39.12 89 SER A C 1
ATOM 654 O O . SER A 1 89 ? 19.869 16.710 -41.245 1.00 39.12 89 SER A O 1
ATOM 656 N N . GLN A 1 90 ? 18.773 16.707 -43.193 1.00 45.88 90 GLN A N 1
ATOM 657 C CA . GLN A 1 90 ? 18.179 15.372 -43.013 1.00 45.88 90 GLN A CA 1
ATOM 658 C C . GLN A 1 90 ? 19.221 14.234 -42.958 1.00 45.88 90 GLN A C 1
ATOM 660 O O . GLN A 1 90 ? 18.876 13.134 -42.540 1.00 45.88 90 GLN A O 1
ATOM 665 N N . PHE A 1 91 ? 20.486 14.470 -43.323 1.00 36.91 91 PHE A N 1
ATOM 666 C CA . PHE A 1 91 ? 21.540 13.451 -43.248 1.00 36.91 91 PHE A CA 1
ATOM 667 C C . PHE A 1 91 ? 22.354 13.475 -41.940 1.00 36.91 91 PHE A C 1
ATOM 669 O O . PHE A 1 91 ? 22.808 12.409 -41.531 1.00 36.91 91 PHE A O 1
ATOM 676 N N . ASP A 1 92 ? 22.465 14.611 -41.235 1.00 44.78 92 ASP A N 1
ATOM 677 C CA . ASP A 1 92 ? 23.009 14.633 -39.858 1.00 44.78 92 ASP A CA 1
ATOM 678 C C . ASP A 1 92 ? 21.947 14.274 -38.813 1.00 44.78 92 ASP A C 1
ATOM 680 O O . ASP A 1 92 ? 22.234 13.526 -37.884 1.00 44.78 92 ASP A O 1
ATOM 684 N N . LEU A 1 93 ? 20.686 14.681 -39.012 1.00 41.97 93 LEU A N 1
ATOM 685 C CA . LEU A 1 93 ? 19.578 14.313 -38.119 1.00 41.97 93 LEU A CA 1
ATOM 686 C C . LEU A 1 93 ? 19.346 12.797 -38.038 1.00 41.97 93 LEU A C 1
ATOM 688 O O . LEU A 1 93 ? 18.886 12.309 -37.015 1.00 41.97 93 LEU A O 1
ATOM 692 N N . LEU A 1 94 ? 19.662 12.027 -39.083 1.00 44.66 94 LEU A N 1
ATOM 693 C CA . LEU A 1 94 ? 19.557 10.563 -39.043 1.00 44.66 94 LEU A CA 1
ATOM 694 C C . LEU A 1 94 ? 20.701 9.901 -38.265 1.00 44.66 94 LEU A C 1
ATOM 696 O O . LEU A 1 94 ? 20.506 8.801 -37.758 1.00 44.66 94 LEU A O 1
ATOM 700 N N . ARG A 1 95 ? 21.871 10.542 -38.160 1.00 47.84 95 ARG A N 1
ATOM 701 C CA . ARG A 1 95 ? 22.977 10.070 -37.315 1.00 47.84 95 ARG A CA 1
ATOM 702 C C . ARG A 1 95 ? 22.773 10.484 -35.862 1.00 47.84 95 ARG A C 1
ATOM 704 O O . ARG A 1 95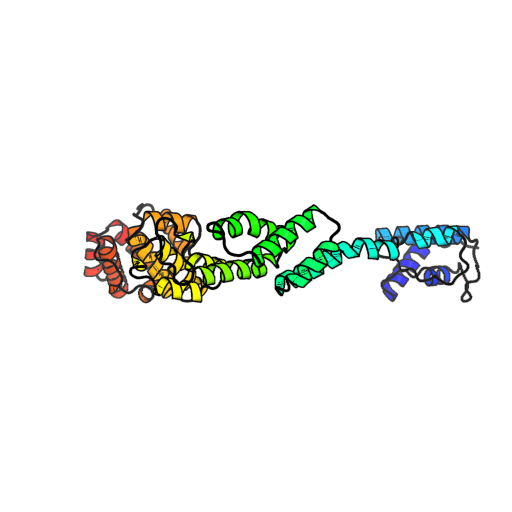 ? 22.876 9.629 -34.993 1.00 47.84 95 ARG A O 1
ATOM 711 N N . ASP A 1 96 ? 22.346 11.719 -35.618 1.00 49.06 96 ASP A N 1
ATOM 712 C CA . ASP A 1 96 ? 22.033 12.204 -34.268 1.00 49.06 96 ASP A CA 1
ATOM 713 C C . ASP A 1 96 ? 20.789 11.510 -33.671 1.00 49.06 96 ASP A C 1
ATOM 715 O O . ASP A 1 96 ? 20.691 11.324 -32.458 1.00 49.06 96 ASP A O 1
ATOM 719 N N . ASN A 1 97 ? 19.859 11.033 -34.511 1.00 54.72 97 ASN A N 1
ATOM 720 C CA . ASN A 1 97 ? 18.710 10.242 -34.059 1.00 54.72 97 ASN A CA 1
ATOM 721 C C . ASN A 1 97 ? 18.998 8.740 -33.915 1.00 54.72 97 ASN A C 1
ATOM 723 O O . ASN A 1 97 ? 18.136 8.034 -33.395 1.00 54.72 97 ASN A O 1
ATOM 727 N N . GLN A 1 98 ? 20.154 8.214 -34.344 1.00 65.00 98 GLN A N 1
ATOM 728 C CA . GLN A 1 98 ? 20.464 6.788 -34.151 1.00 65.00 98 GLN A CA 1
ATOM 729 C C . GLN A 1 98 ? 20.629 6.446 -32.673 1.00 65.00 98 GLN A C 1
ATOM 731 O O . GLN A 1 98 ? 20.073 5.441 -32.237 1.00 65.00 98 GLN A O 1
ATOM 736 N N . GLY A 1 99 ? 21.302 7.304 -31.902 1.00 67.25 99 GLY A N 1
ATOM 737 C CA . GLY A 1 99 ? 21.402 7.154 -30.451 1.00 67.25 99 GLY A CA 1
ATOM 738 C C . GLY A 1 99 ? 20.032 7.234 -29.770 1.00 67.25 99 GLY A C 1
ATOM 739 O O . GLY A 1 99 ? 19.681 6.358 -28.985 1.00 67.25 99 GLY A O 1
ATOM 740 N N . LEU A 1 100 ? 19.200 8.214 -30.141 1.00 69.88 100 LEU A N 1
ATOM 741 C CA . LEU A 1 100 ? 17.839 8.373 -29.598 1.00 69.88 100 LEU A CA 1
ATOM 742 C C . LEU A 1 100 ? 16.905 7.207 -29.969 1.00 69.88 100 LEU A C 1
ATOM 744 O O . LEU A 1 100 ? 16.092 6.759 -29.155 1.00 69.88 100 LEU A O 1
ATOM 748 N N . TYR A 1 101 ? 17.026 6.689 -31.191 1.00 78.69 101 TYR A N 1
ATOM 749 C CA . TYR A 1 101 ? 16.270 5.531 -31.653 1.00 78.69 101 TYR A CA 1
ATOM 750 C C . TYR A 1 101 ? 16.749 4.245 -30.973 1.00 78.69 101 TYR A C 1
ATOM 752 O O . TYR A 1 101 ? 15.920 3.449 -30.539 1.00 78.69 101 TYR A O 1
ATOM 760 N N . ALA A 1 102 ? 18.063 4.070 -30.800 1.00 80.69 102 ALA A N 1
ATOM 761 C CA . ALA A 1 102 ? 18.635 2.959 -30.048 1.00 80.69 102 ALA A CA 1
ATOM 762 C C . ALA A 1 102 ? 18.195 2.988 -28.580 1.00 80.69 102 ALA A C 1
ATOM 764 O O . ALA A 1 102 ? 17.806 1.951 -28.054 1.00 80.69 102 ALA A O 1
ATOM 765 N N . GLU A 1 103 ? 18.171 4.160 -27.936 1.00 82.69 103 GLU A N 1
ATOM 766 C CA . GLU A 1 103 ? 17.635 4.305 -26.579 1.00 82.69 103 GLU A CA 1
ATOM 767 C C . GLU A 1 103 ? 16.155 3.927 -26.503 1.00 82.69 103 GLU A C 1
ATOM 769 O O . GLU A 1 103 ? 15.751 3.215 -25.587 1.00 82.69 103 GLU A O 1
ATOM 774 N N . THR A 1 104 ? 15.345 4.369 -27.465 1.00 84.06 104 THR A N 1
ATOM 775 C CA . THR A 1 104 ? 13.914 4.032 -27.506 1.00 84.06 104 THR A CA 1
ATOM 776 C C . THR A 1 104 ? 13.712 2.525 -27.671 1.00 84.06 104 THR A C 1
ATOM 778 O O . THR A 1 104 ? 13.026 1.906 -26.863 1.00 84.06 104 THR A O 1
ATOM 781 N N . GLN A 1 105 ? 14.397 1.907 -28.636 1.00 85.25 105 GLN A N 1
ATOM 782 C CA . GLN A 1 105 ? 14.353 0.457 -28.838 1.00 85.25 105 GLN A CA 1
ATOM 783 C C . GLN A 1 105 ? 14.873 -0.324 -27.627 1.00 85.25 105 GLN A C 1
ATOM 785 O O . GLN A 1 105 ? 14.385 -1.415 -27.338 1.00 85.25 105 GLN A O 1
ATOM 790 N N . LEU A 1 106 ? 15.862 0.217 -26.916 1.00 88.25 106 LEU A N 1
ATOM 791 C CA . LEU A 1 106 ? 16.419 -0.401 -25.722 1.00 88.25 106 LEU A CA 1
ATOM 792 C C . LEU A 1 106 ? 15.426 -0.346 -24.557 1.00 88.25 106 LEU A C 1
ATOM 794 O O . LEU A 1 106 ? 15.297 -1.332 -23.832 1.00 88.25 106 LEU A O 1
ATOM 798 N N . ARG A 1 107 ? 14.680 0.757 -24.400 1.00 87.69 107 ARG A N 1
ATOM 799 C CA . ARG A 1 107 ? 13.563 0.839 -23.443 1.00 87.69 107 ARG A CA 1
ATOM 800 C C . ARG A 1 107 ? 12.512 -0.225 -23.749 1.00 87.69 107 ARG A C 1
ATOM 802 O O . ARG A 1 107 ? 12.128 -0.954 -22.839 1.00 87.69 107 ARG A O 1
ATOM 809 N N . ASP A 1 108 ? 12.118 -0.367 -25.012 1.00 86.00 108 ASP A N 1
ATOM 810 C CA . ASP A 1 108 ? 11.137 -1.376 -25.426 1.00 86.00 108 ASP A CA 1
ATOM 811 C C . ASP A 1 108 ? 11.648 -2.800 -25.161 1.00 86.00 108 ASP A C 1
ATOM 813 O O . ASP A 1 108 ? 10.952 -3.616 -24.559 1.00 86.00 108 ASP A O 1
ATOM 817 N N . ALA A 1 109 ? 12.904 -3.096 -25.511 1.00 88.19 109 ALA A N 1
ATOM 818 C CA . ALA A 1 109 ? 13.514 -4.395 -25.228 1.00 88.19 109 ALA A CA 1
ATOM 819 C C . ALA A 1 109 ? 13.607 -4.697 -23.721 1.00 88.19 109 ALA A C 1
ATOM 821 O O . ALA A 1 109 ? 13.428 -5.849 -23.326 1.00 88.19 109 ALA A O 1
ATOM 822 N N . LEU A 1 110 ? 13.849 -3.695 -22.869 1.00 88.25 110 LEU A N 1
ATOM 823 C CA . LEU A 1 110 ? 13.825 -3.861 -21.412 1.00 88.25 110 LEU A CA 1
ATOM 824 C C . LEU A 1 110 ? 12.426 -4.203 -20.888 1.00 88.25 110 LEU A C 1
ATOM 826 O O . LEU A 1 110 ? 12.302 -5.055 -20.006 1.00 88.25 110 LEU A O 1
ATOM 830 N N . LEU A 1 111 ? 11.384 -3.568 -21.426 1.00 87.44 111 LEU A N 1
ATOM 831 C CA . LEU A 1 111 ? 9.995 -3.828 -21.036 1.00 87.44 111 LEU A CA 1
ATOM 832 C C . LEU A 1 111 ? 9.517 -5.199 -21.509 1.00 87.44 111 LEU A C 1
ATOM 834 O O . LEU A 1 111 ? 8.901 -5.934 -20.739 1.00 87.44 111 LEU A O 1
ATOM 838 N N . ASP A 1 112 ? 9.905 -5.584 -22.723 1.00 87.00 112 ASP A N 1
ATOM 839 C CA . ASP A 1 112 ? 9.647 -6.908 -23.290 1.00 87.00 112 ASP A CA 1
ATOM 840 C C . ASP A 1 112 ? 10.542 -8.005 -22.691 1.00 87.00 112 ASP A C 1
ATOM 842 O O . ASP A 1 112 ? 10.447 -9.168 -23.085 1.00 87.00 112 ASP A O 1
ATOM 846 N N . ARG A 1 113 ? 11.447 -7.652 -21.765 1.00 84.94 113 ARG A N 1
ATOM 847 C CA . ARG A 1 113 ? 12.422 -8.563 -21.140 1.00 84.94 113 ARG A CA 1
ATOM 848 C C . ARG A 1 113 ? 13.332 -9.276 -22.151 1.00 84.94 113 ARG A C 1
ATOM 850 O O . ARG A 1 113 ? 13.849 -10.362 -21.891 1.00 84.94 113 ARG A O 1
ATOM 857 N N . ARG A 1 114 ? 13.582 -8.643 -23.299 1.00 88.25 114 ARG A N 1
ATOM 858 C CA . ARG A 1 114 ? 14.514 -9.088 -24.347 1.00 88.25 114 ARG A CA 1
ATOM 859 C C . ARG A 1 114 ? 15.925 -8.585 -24.036 1.00 88.25 114 ARG A C 1
ATOM 861 O O . ARG A 1 114 ? 16.480 -7.760 -24.760 1.00 88.25 114 ARG A O 1
ATOM 868 N N . PHE A 1 115 ? 16.503 -9.068 -22.935 1.00 88.44 115 PHE A N 1
ATOM 869 C CA . PHE A 1 115 ? 17.765 -8.544 -22.394 1.00 88.44 115 PHE A CA 1
ATOM 870 C C . PHE A 1 115 ? 18.970 -8.740 -23.318 1.00 88.44 115 PHE A C 1
ATOM 872 O O . PHE A 1 115 ? 19.852 -7.886 -23.339 1.00 88.44 115 PHE A O 1
ATOM 879 N N . ASP A 1 116 ? 18.996 -9.801 -24.124 1.00 87.25 116 ASP A N 1
ATOM 880 C CA . ASP A 1 116 ? 20.076 -10.009 -25.096 1.00 87.25 116 ASP A CA 1
ATOM 881 C C . ASP A 1 116 ? 20.018 -8.969 -26.224 1.00 87.25 116 ASP A C 1
ATOM 883 O O . ASP A 1 116 ? 21.023 -8.329 -26.527 1.00 87.25 116 ASP A O 1
ATOM 887 N N . ALA A 1 117 ? 18.820 -8.682 -26.747 1.00 86.94 117 ALA A N 1
ATOM 888 C CA . ALA A 1 117 ? 18.619 -7.600 -27.711 1.00 86.94 117 ALA A CA 1
ATOM 889 C C . ALA A 1 117 ? 18.928 -6.220 -27.097 1.00 86.94 117 ALA A C 1
ATOM 891 O O . ALA A 1 117 ? 19.525 -5.366 -27.749 1.00 86.94 117 ALA A O 1
ATOM 892 N N . ALA A 1 118 ? 18.578 -6.004 -25.823 1.00 88.75 118 ALA A N 1
ATOM 893 C CA . ALA A 1 118 ? 18.936 -4.782 -25.102 1.00 88.75 118 ALA A CA 1
ATOM 894 C C . ALA A 1 118 ? 20.465 -4.598 -25.010 1.00 88.75 118 ALA A C 1
ATOM 896 O O . ALA A 1 118 ? 20.958 -3.485 -25.195 1.00 88.75 118 ALA A O 1
ATOM 897 N N . ARG A 1 119 ? 21.230 -5.680 -24.783 1.00 89.38 119 ARG A N 1
ATOM 898 C CA . ARG A 1 119 ? 22.704 -5.640 -24.763 1.00 89.38 119 ARG A CA 1
ATOM 899 C C . ARG A 1 119 ? 23.304 -5.297 -26.120 1.00 89.38 119 ARG A C 1
ATOM 901 O O . ARG A 1 119 ? 24.265 -4.537 -26.173 1.00 89.38 119 ARG A O 1
ATOM 908 N N . GLU A 1 120 ? 22.746 -5.816 -27.207 1.00 88.94 120 GLU A N 1
ATOM 909 C CA . GLU A 1 120 ? 23.196 -5.460 -28.558 1.00 88.94 120 GLU A CA 1
ATOM 910 C C . GLU A 1 120 ? 22.941 -3.976 -28.868 1.00 88.94 120 GLU A C 1
ATOM 912 O O . GLU A 1 120 ? 23.788 -3.299 -29.456 1.00 88.94 120 GLU A O 1
ATOM 917 N N . LEU A 1 121 ? 21.805 -3.438 -28.415 1.00 87.19 121 LEU A N 1
ATOM 918 C CA . LEU A 1 121 ? 21.444 -2.031 -28.599 1.00 87.19 121 LEU A CA 1
ATOM 919 C C . LEU A 1 121 ? 22.293 -1.069 -27.751 1.00 87.19 121 LEU A C 1
ATOM 921 O O . LEU A 1 121 ? 22.515 0.061 -28.184 1.00 87.19 121 LEU A O 1
ATOM 925 N N . LEU A 1 122 ? 22.840 -1.502 -26.605 1.00 89.06 122 LEU A N 1
ATOM 926 C CA . LEU A 1 122 ? 23.748 -0.681 -25.782 1.00 89.06 122 LEU A CA 1
ATOM 927 C C . LEU A 1 122 ? 24.962 -0.171 -26.566 1.00 89.06 122 LEU A C 1
ATOM 929 O O . LEU A 1 122 ? 25.425 0.946 -26.326 1.00 89.06 122 LEU A O 1
ATOM 933 N N . ALA A 1 123 ? 25.481 -0.974 -27.500 1.00 85.38 123 ALA A N 1
ATOM 934 C CA . ALA A 1 123 ? 26.634 -0.603 -28.318 1.00 85.38 123 ALA A CA 1
ATOM 935 C C . ALA A 1 123 ? 26.349 0.595 -29.244 1.00 85.38 123 ALA A C 1
ATOM 937 O O . ALA A 1 123 ? 27.284 1.218 -29.739 1.00 85.38 123 ALA A O 1
ATOM 938 N N . ARG A 1 124 ? 25.067 0.916 -29.468 1.00 84.06 124 ARG A N 1
ATOM 939 C CA . ARG A 1 124 ? 24.585 2.001 -30.334 1.00 84.06 124 ARG A CA 1
ATOM 940 C C . ARG A 1 124 ? 24.166 3.262 -29.572 1.00 84.06 124 ARG A C 1
ATOM 942 O O . ARG A 1 124 ? 23.778 4.239 -30.198 1.00 84.06 124 ARG A O 1
ATOM 949 N N . VAL A 1 125 ? 24.205 3.237 -28.240 1.00 84.69 125 VAL A N 1
ATOM 950 C CA . VAL A 1 125 ? 23.933 4.409 -27.394 1.00 84.69 125 VAL A CA 1
ATOM 951 C C . VAL A 1 125 ? 25.210 5.230 -27.296 1.00 84.69 125 VAL A C 1
ATOM 953 O O . VAL A 1 125 ? 26.204 4.704 -26.804 1.00 84.69 125 VAL A O 1
ATOM 956 N N . ASP A 1 126 ? 25.201 6.490 -27.727 1.00 80.88 126 ASP A N 1
ATOM 957 C CA . ASP A 1 126 ? 26.411 7.327 -27.783 1.00 80.88 126 ASP A CA 1
ATOM 958 C C . ASP A 1 126 ? 26.828 7.893 -26.414 1.00 80.88 126 ASP A C 1
ATOM 960 O O . ASP A 1 126 ? 28.022 7.958 -26.108 1.00 80.88 126 ASP A O 1
ATOM 964 N N . ASP A 1 127 ? 25.864 8.239 -25.553 1.00 84.88 127 ASP A N 1
ATOM 965 C CA . ASP A 1 127 ? 26.137 8.752 -24.205 1.00 84.88 127 ASP A CA 1
ATOM 966 C C . ASP A 1 127 ? 26.660 7.640 -23.277 1.00 84.88 127 ASP A C 1
ATOM 968 O O . ASP A 1 127 ? 25.958 6.680 -22.949 1.00 84.88 127 ASP A O 1
ATOM 972 N N . ALA A 1 128 ? 27.901 7.788 -22.807 1.00 86.00 128 ALA A N 1
ATOM 973 C CA . ALA A 1 128 ? 28.539 6.843 -21.894 1.00 86.00 128 ALA A CA 1
ATOM 974 C C . ALA A 1 128 ? 27.802 6.729 -20.548 1.00 86.00 128 ALA A C 1
ATOM 976 O O . ALA A 1 128 ? 27.753 5.637 -19.974 1.00 86.00 128 ALA A O 1
ATOM 977 N N . ASN A 1 129 ? 27.198 7.821 -20.064 1.00 86.62 129 ASN A N 1
ATOM 978 C CA . ASN A 1 129 ? 26.416 7.802 -18.830 1.00 86.62 129 ASN A CA 1
ATOM 979 C C . ASN A 1 129 ? 25.116 7.018 -19.030 1.00 86.62 129 ASN A C 1
ATOM 981 O O . ASN A 1 129 ? 24.827 6.113 -18.248 1.00 86.62 129 ASN A O 1
ATOM 985 N N . ALA A 1 130 ? 24.370 7.302 -20.104 1.00 85.56 130 ALA A N 1
ATOM 986 C CA . ALA A 1 130 ? 23.190 6.525 -20.484 1.00 85.56 130 ALA A CA 1
ATOM 987 C C . ALA A 1 130 ? 23.508 5.040 -20.634 1.00 85.56 130 ALA A C 1
ATOM 989 O O . ALA A 1 130 ? 22.815 4.202 -20.057 1.00 85.56 130 ALA A O 1
ATOM 990 N N . ARG A 1 131 ? 24.595 4.715 -21.340 1.00 88.56 131 ARG A N 1
ATOM 991 C CA . ARG A 1 131 ? 25.052 3.337 -21.521 1.00 88.56 131 ARG A CA 1
ATOM 992 C C . ARG A 1 131 ? 25.312 2.659 -20.175 1.00 88.56 131 ARG A C 1
ATOM 994 O O . ARG A 1 131 ? 24.802 1.570 -19.946 1.00 88.56 131 ARG A O 1
ATOM 1001 N N . GLY A 1 132 ? 26.034 3.311 -19.261 1.00 89.69 132 GLY A N 1
ATOM 1002 C CA . GLY A 1 132 ? 26.318 2.773 -17.926 1.00 89.69 132 GLY A CA 1
ATOM 1003 C C . GLY A 1 132 ? 25.076 2.587 -17.046 1.00 89.69 132 GLY A C 1
ATOM 1004 O O . GLY A 1 132 ? 25.001 1.629 -16.275 1.00 89.69 132 GLY A O 1
ATOM 1005 N N . GLU A 1 133 ? 24.083 3.471 -17.154 1.00 91.75 133 GLU A N 1
ATOM 1006 C CA . GLU A 1 133 ? 22.816 3.325 -16.431 1.00 91.75 133 GLU A CA 1
ATOM 1007 C C . GLU A 1 133 ? 21.952 2.197 -17.017 1.00 91.75 133 GLU A C 1
ATOM 1009 O O . GLU A 1 133 ? 21.427 1.376 -16.266 1.00 91.75 133 GLU A O 1
ATOM 1014 N N . PHE A 1 134 ? 21.857 2.080 -18.343 1.00 91.31 134 PHE A N 1
ATOM 1015 C CA . PHE A 1 134 ? 21.139 0.974 -18.979 1.00 91.31 134 PHE A CA 1
ATOM 1016 C C . PHE A 1 134 ? 21.805 -0.385 -18.740 1.00 91.31 134 PHE A C 1
ATOM 1018 O O . PHE A 1 134 ? 21.094 -1.361 -18.501 1.00 91.31 134 PHE A O 1
ATOM 1025 N N . THR A 1 135 ? 23.139 -0.453 -18.705 1.00 91.75 135 THR A N 1
ATOM 1026 C CA . THR A 1 135 ? 23.864 -1.661 -18.280 1.00 91.75 135 THR A CA 1
ATOM 1027 C C . THR A 1 135 ? 23.444 -2.086 -16.876 1.00 91.75 135 THR A C 1
ATOM 1029 O O . THR A 1 135 ? 23.092 -3.242 -16.678 1.00 91.75 135 THR A O 1
ATOM 1032 N N . GLN A 1 136 ? 23.372 -1.154 -15.917 1.00 90.94 136 GLN A N 1
ATOM 1033 C CA . GLN A 1 136 ? 22.922 -1.473 -14.556 1.00 90.94 136 GLN A CA 1
ATOM 1034 C C . GLN A 1 136 ? 21.490 -2.023 -14.512 1.00 90.94 136 GLN A C 1
ATOM 1036 O O . GLN A 1 136 ? 21.209 -2.904 -13.702 1.00 90.94 136 GLN A O 1
ATOM 1041 N N . LEU A 1 137 ? 20.586 -1.528 -15.365 1.00 91.75 137 LEU A N 1
ATOM 1042 C CA . LEU A 1 137 ? 19.231 -2.076 -15.469 1.00 91.75 137 LEU A CA 1
ATOM 1043 C C . LEU A 1 137 ? 19.259 -3.507 -16.019 1.00 91.75 137 LEU A C 1
ATOM 1045 O O . LEU A 1 137 ? 18.735 -4.419 -15.386 1.00 91.75 137 LEU A O 1
ATOM 1049 N N . ILE A 1 138 ? 19.924 -3.730 -17.151 1.00 90.44 138 ILE A N 1
ATOM 1050 C CA . ILE A 1 138 ? 20.025 -5.059 -17.770 1.00 90.44 138 ILE A CA 1
ATOM 1051 C C . ILE A 1 138 ? 20.659 -6.071 -16.806 1.00 90.44 138 ILE A C 1
ATOM 1053 O O . ILE A 1 138 ? 20.157 -7.188 -16.647 1.00 90.44 138 ILE A O 1
ATOM 1057 N N . ASP A 1 139 ? 21.736 -5.679 -16.132 1.00 89.38 139 ASP A N 1
ATOM 1058 C CA . ASP A 1 139 ? 22.421 -6.530 -15.168 1.00 89.38 139 ASP A CA 1
ATOM 1059 C C . ASP A 1 139 ? 21.521 -6.825 -13.973 1.00 89.38 139 ASP A C 1
ATOM 1061 O O . ASP A 1 139 ? 21.396 -7.979 -13.592 1.00 89.38 139 ASP A O 1
ATOM 1065 N N . ALA A 1 140 ? 20.800 -5.842 -13.431 1.00 87.38 140 ALA A N 1
ATOM 1066 C CA . ALA A 1 140 ? 19.857 -6.089 -12.341 1.00 87.38 140 ALA A CA 1
ATOM 1067 C C . ALA A 1 140 ? 18.736 -7.072 -12.715 1.00 87.38 140 ALA A C 1
ATOM 1069 O O . ALA A 1 140 ? 18.282 -7.840 -11.868 1.00 87.38 140 ALA A O 1
ATOM 1070 N N . ALA A 1 141 ? 18.289 -7.064 -13.971 1.00 85.12 141 ALA A N 1
ATOM 1071 C CA . ALA A 1 141 ? 17.248 -7.970 -14.443 1.00 85.12 141 ALA A CA 1
ATOM 1072 C C . ALA A 1 141 ? 17.751 -9.392 -14.745 1.00 85.12 141 ALA A C 1
ATOM 1074 O O . ALA A 1 141 ? 16.950 -10.327 -14.777 1.00 85.12 141 ALA A O 1
ATOM 1075 N N . THR A 1 142 ? 19.058 -9.561 -14.963 1.00 83.19 142 THR A N 1
ATOM 1076 C CA . THR A 1 142 ? 19.672 -10.844 -15.354 1.00 83.19 142 THR A CA 1
ATOM 1077 C C . THR A 1 142 ? 20.567 -11.458 -14.277 1.00 83.19 142 THR A C 1
ATOM 1079 O O . THR A 1 142 ? 20.832 -12.661 -14.313 1.00 83.19 142 THR A O 1
ATOM 1082 N N . ALA A 1 143 ? 21.027 -10.662 -13.312 1.00 79.12 143 ALA A N 1
ATOM 1083 C CA . ALA A 1 143 ? 21.868 -11.106 -12.216 1.00 79.12 143 ALA A CA 1
ATOM 1084 C C . ALA A 1 143 ? 21.125 -12.084 -11.301 1.00 79.12 143 ALA A C 1
ATOM 1086 O O . ALA A 1 143 ? 19.914 -12.003 -11.079 1.00 79.12 143 ALA A O 1
ATOM 1087 N N . ARG A 1 144 ? 21.897 -13.010 -10.727 1.00 64.75 144 ARG A N 1
ATOM 1088 C CA . ARG A 1 144 ? 21.431 -13.847 -9.622 1.00 64.75 144 ARG A CA 1
ATOM 1089 C C . ARG A 1 144 ? 21.437 -13.026 -8.327 1.00 64.75 144 ARG A C 1
ATOM 1091 O O . ARG A 1 144 ? 22.228 -12.102 -8.181 1.00 64.75 144 ARG A O 1
ATOM 1098 N N . CYS A 1 145 ? 20.503 -13.364 -7.442 1.00 58.31 145 CYS A N 1
ATOM 1099 C CA . CYS A 1 145 ? 20.147 -12.626 -6.228 1.00 58.31 145 CYS A CA 1
ATOM 1100 C C . CYS A 1 145 ? 21.349 -12.336 -5.316 1.00 58.31 145 CYS A C 1
ATOM 1102 O O . CYS A 1 145 ? 22.176 -13.222 -5.104 1.00 58.31 145 CYS A O 1
ATOM 1104 N N . GLU A 1 146 ? 21.368 -11.147 -4.712 1.00 65.81 146 GLU A N 1
ATOM 1105 C CA . GLU A 1 146 ? 22.198 -10.810 -3.547 1.00 65.81 146 GLU A CA 1
ATOM 1106 C C . GLU A 1 146 ? 21.295 -10.552 -2.326 1.00 65.81 146 GLU A C 1
ATOM 1108 O O . GLU A 1 146 ? 20.115 -10.224 -2.479 1.00 65.81 146 GLU A O 1
ATOM 1113 N N . ASP A 1 147 ? 21.838 -10.670 -1.110 1.00 61.88 147 ASP A N 1
ATOM 1114 C CA . ASP A 1 147 ? 21.073 -10.516 0.142 1.00 61.88 147 ASP A CA 1
ATOM 1115 C C . ASP A 1 147 ? 20.409 -9.127 0.278 1.00 61.88 147 ASP A C 1
ATOM 1117 O O . ASP A 1 147 ? 19.329 -9.002 0.853 1.00 61.88 147 ASP A O 1
ATOM 1121 N N . ASN A 1 148 ? 20.986 -8.091 -0.344 1.00 76.75 148 ASN A N 1
ATOM 1122 C CA . ASN A 1 148 ? 20.512 -6.702 -0.278 1.00 76.75 148 ASN A CA 1
ATOM 1123 C C . ASN A 1 148 ? 19.642 -6.285 -1.484 1.00 76.75 148 ASN A C 1
ATOM 1125 O O . ASN A 1 148 ? 19.511 -5.095 -1.786 1.00 76.75 148 ASN A O 1
ATOM 1129 N N . ASP A 1 149 ? 19.051 -7.242 -2.206 1.00 83.06 149 ASP A N 1
ATOM 1130 C CA . ASP A 1 149 ? 18.303 -6.974 -3.443 1.00 83.06 149 ASP A CA 1
ATOM 1131 C C . ASP A 1 149 ? 17.132 -5.997 -3.255 1.00 83.06 149 ASP A C 1
ATOM 1133 O O . ASP A 1 149 ? 16.940 -5.121 -4.097 1.00 83.06 149 ASP A O 1
ATOM 1137 N N . ALA A 1 150 ? 16.373 -6.092 -2.157 1.00 86.69 150 ALA A N 1
ATOM 1138 C CA . ALA A 1 150 ? 15.236 -5.195 -1.916 1.00 86.69 150 ALA A CA 1
ATOM 1139 C C . ALA A 1 150 ? 15.680 -3.729 -1.776 1.00 86.69 150 ALA A C 1
ATOM 1141 O O . ALA A 1 150 ? 15.136 -2.838 -2.432 1.00 86.69 150 ALA A O 1
ATOM 1142 N N . GLU A 1 151 ? 16.709 -3.481 -0.965 1.00 88.69 151 GLU A N 1
ATOM 1143 C CA . GLU A 1 151 ? 17.262 -2.142 -0.764 1.00 88.69 151 GLU A CA 1
ATOM 1144 C C . GLU A 1 151 ? 17.892 -1.606 -2.054 1.00 88.69 151 GLU A C 1
ATOM 1146 O O . GLU A 1 151 ? 17.672 -0.456 -2.438 1.00 88.69 151 GLU A O 1
ATOM 1151 N N . ARG A 1 152 ? 18.615 -2.462 -2.786 1.00 89.81 152 ARG A N 1
ATOM 1152 C CA . ARG A 1 152 ? 19.201 -2.119 -4.085 1.00 89.81 152 ARG A CA 1
ATOM 1153 C C . ARG A 1 152 ? 18.131 -1.710 -5.098 1.00 89.81 152 ARG A C 1
ATOM 1155 O O . ARG A 1 152 ? 18.318 -0.713 -5.803 1.00 89.81 152 ARG A O 1
ATOM 1162 N N . ILE A 1 153 ? 17.009 -2.433 -5.167 1.00 91.94 153 ILE A N 1
ATOM 1163 C CA . ILE A 1 153 ? 15.896 -2.071 -6.053 1.00 91.94 153 ILE A CA 1
ATOM 1164 C C . ILE A 1 153 ? 15.300 -0.723 -5.635 1.00 91.94 153 ILE A C 1
ATOM 1166 O O . ILE A 1 153 ? 15.173 0.160 -6.483 1.00 91.94 153 ILE A O 1
ATOM 1170 N N . ALA A 1 154 ? 14.990 -0.534 -4.352 1.00 90.94 154 ALA A N 1
ATOM 1171 C CA . ALA A 1 154 ? 14.340 0.678 -3.856 1.00 90.94 154 ALA A CA 1
ATOM 1172 C C . ALA A 1 154 ? 15.219 1.936 -3.982 1.00 90.94 154 ALA A C 1
ATOM 1174 O O . ALA A 1 154 ? 14.776 2.953 -4.517 1.00 90.94 154 ALA A O 1
ATOM 1175 N N . ASN A 1 155 ? 16.474 1.866 -3.535 1.00 91.25 155 ASN A N 1
ATOM 1176 C CA . ASN A 1 155 ? 17.318 3.049 -3.341 1.00 91.25 155 ASN A CA 1
ATOM 1177 C C . ASN A 1 155 ? 18.187 3.382 -4.557 1.00 91.25 155 ASN A C 1
ATOM 1179 O O . ASN A 1 155 ? 18.565 4.538 -4.747 1.00 91.25 155 ASN A O 1
ATOM 1183 N N . ARG A 1 156 ? 18.505 2.393 -5.403 1.00 91.44 156 ARG A N 1
ATOM 1184 C CA . ARG A 1 156 ? 19.397 2.584 -6.558 1.00 91.44 156 ARG A CA 1
ATOM 1185 C C . ARG A 1 156 ? 18.682 2.399 -7.887 1.00 91.44 156 ARG A C 1
ATOM 1187 O O . ARG A 1 156 ? 18.747 3.285 -8.740 1.00 91.44 156 ARG A O 1
ATOM 1194 N N . LEU A 1 157 ? 17.997 1.272 -8.075 1.00 92.38 157 LEU A N 1
ATOM 1195 C CA . LEU A 1 157 ? 17.407 0.943 -9.374 1.00 92.38 157 LEU A CA 1
ATOM 1196 C C . LEU A 1 157 ? 16.117 1.715 -9.641 1.00 92.38 157 LEU A C 1
ATOM 1198 O O . LEU A 1 157 ? 15.910 2.127 -10.775 1.00 92.38 157 LEU A O 1
ATOM 1202 N N . ALA A 1 158 ? 15.272 1.969 -8.639 1.00 93.44 158 ALA A N 1
ATOM 1203 C CA . ALA A 1 158 ? 14.019 2.689 -8.850 1.00 93.44 158 ALA A CA 1
ATOM 1204 C C . ALA A 1 158 ? 14.222 4.148 -9.302 1.00 93.44 158 ALA A C 1
ATOM 1206 O O . ALA A 1 158 ? 13.615 4.534 -10.305 1.00 93.44 158 ALA A O 1
ATOM 1207 N N . PRO A 1 159 ? 15.100 4.962 -8.677 1.00 93.69 159 PRO A N 1
ATOM 1208 C CA . PRO A 1 159 ? 15.409 6.297 -9.191 1.00 93.69 159 PRO A CA 1
ATOM 1209 C C . PRO A 1 159 ? 15.997 6.262 -10.604 1.00 93.69 159 PRO A C 1
ATOM 1211 O O . PRO A 1 159 ? 15.664 7.102 -11.437 1.00 93.69 159 PRO A O 1
ATOM 1214 N N . LEU A 1 160 ? 16.853 5.280 -10.887 1.00 93.12 160 LEU A N 1
ATOM 1215 C CA . LEU A 1 160 ? 17.511 5.136 -12.181 1.00 93.12 160 LEU A CA 1
ATOM 1216 C C . LEU A 1 160 ? 16.527 4.704 -13.282 1.00 93.12 160 LEU A C 1
ATOM 1218 O O . LEU A 1 160 ? 16.515 5.296 -14.360 1.00 93.12 160 LEU A O 1
ATOM 1222 N N . ALA A 1 161 ? 15.632 3.761 -12.986 1.00 92.81 161 ALA A N 1
ATOM 1223 C CA . ALA A 1 161 ? 14.539 3.363 -13.865 1.00 92.81 161 ALA A CA 1
ATOM 1224 C C . ALA A 1 161 ? 13.601 4.543 -14.148 1.00 92.81 161 ALA A C 1
ATOM 1226 O O . ALA A 1 161 ? 13.262 4.771 -15.302 1.00 92.81 161 ALA A O 1
ATOM 1227 N N . ARG A 1 162 ? 13.243 5.351 -13.139 1.00 93.50 162 ARG A N 1
ATOM 1228 C CA . ARG A 1 162 ? 12.424 6.564 -13.340 1.00 93.50 162 ARG A CA 1
ATOM 1229 C C . ARG A 1 162 ? 13.100 7.565 -14.275 1.00 93.50 162 ARG A C 1
ATOM 1231 O O . ARG A 1 162 ? 12.452 8.064 -15.187 1.00 93.50 162 ARG A O 1
ATOM 1238 N N . ARG A 1 163 ? 14.405 7.817 -14.102 1.00 91.31 163 ARG A N 1
ATOM 1239 C CA . ARG A 1 163 ? 15.163 8.721 -14.987 1.00 91.31 163 ARG A CA 1
ATOM 1240 C C . ARG A 1 163 ? 15.236 8.224 -16.431 1.00 91.31 163 ARG A C 1
ATOM 1242 O O . ARG A 1 163 ? 15.177 9.039 -17.344 1.00 91.31 163 ARG A O 1
ATOM 1249 N N . ARG A 1 164 ? 15.402 6.913 -16.644 1.00 88.94 164 ARG A N 1
ATOM 1250 C CA . ARG A 1 164 ? 15.683 6.350 -17.977 1.00 88.94 164 ARG A CA 1
ATOM 1251 C C . ARG A 1 164 ? 14.476 5.805 -18.718 1.00 88.94 164 ARG A C 1
ATOM 1253 O O . ARG A 1 164 ? 14.501 5.792 -19.944 1.00 88.94 164 ARG A O 1
ATOM 1260 N N . LEU A 1 165 ? 13.456 5.350 -18.004 1.0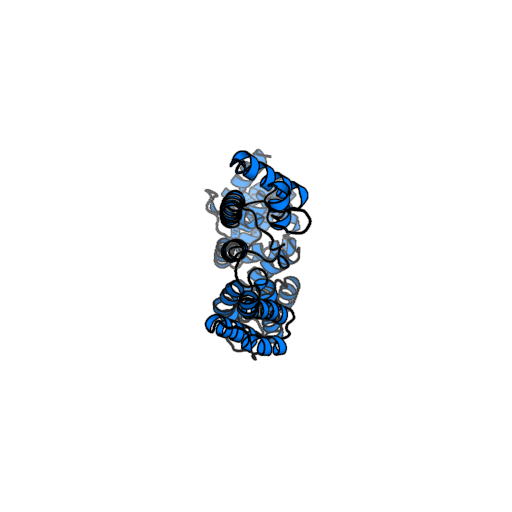0 87.50 165 LEU A N 1
ATOM 1261 C CA . LEU A 1 165 ? 12.262 4.721 -18.570 1.00 87.50 165 LEU A CA 1
ATOM 1262 C C . LEU A 1 165 ? 11.013 5.605 -18.437 1.00 87.50 165 LEU A C 1
ATOM 1264 O O . LEU A 1 165 ? 10.017 5.320 -19.096 1.00 87.50 165 LEU A O 1
ATOM 1268 N N . GLY A 1 166 ? 11.048 6.659 -17.611 1.00 89.19 166 GLY A N 1
ATOM 1269 C CA . GLY A 1 166 ? 9.903 7.545 -17.388 1.00 89.19 166 GLY A CA 1
ATOM 1270 C C . GLY A 1 166 ? 8.683 6.771 -16.890 1.00 89.19 166 GLY A C 1
ATOM 1271 O O . GLY A 1 166 ? 8.780 6.004 -15.929 1.00 89.19 166 GLY A O 1
ATOM 1272 N N . ASP A 1 167 ? 7.560 6.917 -17.589 1.00 86.69 167 ASP A N 1
ATOM 1273 C CA . ASP A 1 167 ? 6.278 6.274 -17.263 1.00 86.69 167 ASP A CA 1
ATOM 1274 C C . ASP A 1 167 ? 6.363 4.739 -17.241 1.00 86.69 167 ASP A C 1
ATOM 1276 O O . ASP A 1 167 ? 5.662 4.063 -16.486 1.00 86.69 167 ASP A O 1
ATOM 1280 N N . ASN A 1 168 ? 7.300 4.171 -18.001 1.00 87.12 168 ASN A N 1
ATOM 1281 C CA . ASN A 1 168 ? 7.504 2.730 -18.089 1.00 87.12 168 ASN A CA 1
ATOM 1282 C C . ASN A 1 168 ? 8.321 2.148 -16.921 1.00 87.12 168 ASN A C 1
ATOM 1284 O O . ASN A 1 168 ? 8.441 0.926 -16.786 1.00 87.12 168 ASN A O 1
ATOM 1288 N N . ALA A 1 169 ? 8.870 2.993 -16.041 1.00 90.75 169 ALA A N 1
ATOM 1289 C CA . ALA A 1 169 ? 9.665 2.547 -14.900 1.00 90.75 169 ALA A CA 1
ATOM 1290 C C . ALA A 1 169 ? 8.884 1.605 -13.974 1.00 90.75 169 ALA A C 1
ATOM 1292 O O . ALA A 1 169 ? 9.443 0.625 -13.486 1.00 90.75 169 ALA A O 1
ATOM 1293 N N . ALA A 1 170 ? 7.592 1.867 -13.755 1.00 90.25 170 ALA A N 1
ATOM 1294 C CA . ALA A 1 170 ? 6.754 1.038 -12.891 1.00 90.25 170 ALA A CA 1
ATOM 1295 C C . ALA A 1 170 ? 6.592 -0.391 -13.437 1.00 90.25 170 ALA A C 1
ATOM 1297 O O . ALA A 1 170 ? 6.713 -1.353 -12.681 1.00 90.25 170 ALA A O 1
ATOM 1298 N N . ALA A 1 171 ? 6.378 -0.539 -14.749 1.00 90.56 171 ALA A N 1
ATOM 1299 C CA . ALA A 1 171 ? 6.252 -1.845 -15.397 1.00 90.56 171 ALA A CA 1
ATOM 1300 C C . ALA A 1 171 ? 7.559 -2.649 -15.314 1.00 90.56 171 ALA A C 1
ATOM 1302 O O . ALA A 1 171 ? 7.545 -3.834 -14.978 1.00 90.56 171 ALA A O 1
ATOM 1303 N N . TYR A 1 172 ? 8.693 -1.985 -15.537 1.00 91.56 172 TYR A N 1
ATOM 1304 C CA . TYR A 1 172 ? 10.010 -2.595 -15.387 1.00 91.56 172 TYR A CA 1
ATOM 1305 C C . TYR A 1 172 ? 10.290 -3.035 -13.936 1.00 91.56 172 TYR A C 1
ATOM 1307 O O . TYR A 1 172 ? 10.654 -4.186 -13.686 1.00 91.56 172 TYR A O 1
ATOM 1315 N N . LEU A 1 173 ? 10.071 -2.141 -12.962 1.00 92.88 173 LEU A N 1
ATOM 1316 C CA . LEU A 1 173 ? 10.317 -2.416 -11.542 1.00 92.88 173 LEU A CA 1
ATOM 1317 C C . LEU A 1 173 ? 9.408 -3.517 -11.003 1.00 92.88 173 LEU A C 1
ATOM 1319 O O . LEU A 1 173 ? 9.880 -4.354 -10.236 1.00 92.88 173 LEU A O 1
ATOM 1323 N N . ARG A 1 174 ? 8.145 -3.571 -11.444 1.00 93.00 174 ARG A N 1
ATOM 1324 C CA . ARG A 1 174 ? 7.236 -4.685 -11.141 1.00 93.00 174 ARG A CA 1
ATOM 1325 C C . ARG A 1 174 ? 7.890 -6.020 -11.467 1.00 93.00 174 ARG A C 1
ATOM 1327 O O . ARG A 1 174 ? 7.867 -6.928 -10.646 1.00 93.00 174 ARG A O 1
ATOM 1334 N N . GLY A 1 175 ? 8.529 -6.125 -12.630 1.00 91.44 175 GLY A N 1
ATOM 1335 C CA . GLY A 1 175 ? 9.218 -7.341 -13.038 1.00 91.44 175 GLY A CA 1
ATOM 1336 C C . GLY A 1 175 ? 10.341 -7.765 -12.086 1.00 91.44 175 GLY A C 1
ATOM 1337 O O . GLY A 1 175 ? 10.463 -8.955 -11.789 1.00 91.44 175 GLY A O 1
ATOM 1338 N N . LEU A 1 176 ? 11.141 -6.811 -11.601 1.00 92.00 176 LEU A N 1
ATOM 1339 C CA . LEU A 1 176 ? 12.216 -7.078 -10.638 1.00 92.00 176 LEU A CA 1
ATOM 1340 C C . LEU A 1 176 ? 11.665 -7.497 -9.274 1.00 92.00 176 LEU A C 1
ATOM 1342 O O . LEU A 1 176 ? 12.134 -8.478 -8.697 1.00 92.00 176 LEU A O 1
ATOM 1346 N N . TRP A 1 177 ? 10.647 -6.787 -8.785 1.00 94.69 177 TRP A N 1
ATOM 1347 C CA . TRP A 1 177 ? 9.997 -7.089 -7.515 1.00 94.69 177 TRP A CA 1
ATOM 1348 C C . TRP A 1 177 ? 9.317 -8.457 -7.526 1.00 94.69 177 TRP A C 1
ATOM 1350 O O . TRP A 1 177 ? 9.518 -9.233 -6.595 1.00 94.69 177 TRP A O 1
ATOM 1360 N N . SER A 1 178 ? 8.606 -8.807 -8.601 1.00 93.25 178 SER A N 1
ATOM 1361 C CA . SER A 1 178 ? 8.002 -10.135 -8.749 1.00 93.25 178 SER A CA 1
ATOM 1362 C C . SER A 1 178 ? 9.052 -11.244 -8.750 1.00 93.25 178 SER A C 1
ATOM 1364 O O . SER A 1 178 ? 8.897 -12.243 -8.053 1.00 93.25 178 SER A O 1
ATOM 1366 N N . ALA A 1 179 ? 10.160 -11.054 -9.473 1.00 90.94 179 ALA A N 1
ATOM 1367 C CA . ALA A 1 179 ? 11.241 -12.034 -9.500 1.00 90.94 179 ALA A CA 1
ATOM 1368 C C . ALA A 1 179 ? 11.907 -12.192 -8.121 1.00 90.94 179 ALA A C 1
ATOM 1370 O O . ALA A 1 179 ? 12.261 -13.303 -7.729 1.00 90.94 179 ALA A O 1
ATOM 1371 N N . LEU A 1 180 ? 12.072 -11.097 -7.369 1.00 91.88 180 LEU A N 1
ATOM 1372 C CA . LEU A 1 180 ? 12.576 -11.141 -5.996 1.00 91.88 180 LEU A CA 1
ATOM 1373 C C . LEU A 1 180 ? 11.609 -11.887 -5.066 1.00 91.88 180 LEU A C 1
ATOM 1375 O O . LEU A 1 180 ? 12.039 -12.715 -4.265 1.00 91.88 180 LEU A O 1
ATOM 1379 N N . ALA A 1 181 ? 10.310 -11.622 -5.192 1.00 93.50 181 ALA A N 1
ATOM 1380 C CA . ALA A 1 181 ? 9.282 -12.259 -4.386 1.00 93.50 181 ALA A CA 1
ATOM 1381 C C . ALA A 1 181 ? 9.193 -13.774 -4.644 1.00 93.50 181 ALA A C 1
ATOM 1383 O O . ALA A 1 181 ? 9.073 -14.546 -3.697 1.00 93.50 181 ALA A O 1
ATOM 1384 N N . GLU A 1 182 ? 9.326 -14.214 -5.900 1.00 91.94 182 GLU A N 1
ATOM 1385 C CA . GLU A 1 182 ? 9.367 -15.640 -6.263 1.00 91.94 182 GLU A CA 1
ATOM 1386 C C . GLU A 1 182 ? 10.581 -16.353 -5.683 1.00 91.94 182 GLU A C 1
ATOM 1388 O O . GLU A 1 182 ? 10.455 -17.458 -5.167 1.00 91.94 182 GLU A O 1
ATOM 1393 N N . ARG A 1 183 ? 11.752 -15.712 -5.702 1.00 89.06 183 ARG A N 1
ATOM 1394 C CA . ARG A 1 183 ? 12.962 -16.286 -5.096 1.00 89.06 183 ARG A CA 1
ATOM 1395 C C . ARG A 1 183 ? 12.864 -16.403 -3.579 1.00 89.06 183 ARG A C 1
ATOM 1397 O O . ARG A 1 183 ? 13.445 -17.314 -3.003 1.00 89.06 183 ARG A O 1
ATOM 1404 N N . ARG A 1 184 ? 12.148 -15.474 -2.946 1.00 90.19 184 ARG A N 1
ATOM 1405 C CA . ARG A 1 184 ? 11.910 -15.452 -1.497 1.00 90.19 184 ARG A CA 1
ATOM 1406 C C . ARG A 1 184 ? 10.693 -16.283 -1.086 1.00 90.19 184 ARG A C 1
ATOM 1408 O O . ARG A 1 184 ? 10.366 -16.334 0.098 1.00 90.19 184 ARG A O 1
ATOM 1415 N N . ALA A 1 185 ? 10.012 -16.929 -2.033 1.00 87.94 185 ALA A N 1
ATOM 1416 C CA . ALA A 1 185 ? 8.876 -17.782 -1.728 1.00 87.94 185 ALA A CA 1
ATOM 1417 C C . ALA A 1 185 ? 9.311 -18.940 -0.814 1.00 87.94 185 ALA A C 1
ATOM 1419 O O . ALA A 1 185 ? 10.286 -19.636 -1.090 1.00 87.94 185 ALA A O 1
ATOM 1420 N N . GLY A 1 186 ? 8.581 -19.138 0.284 1.00 85.12 186 GLY A N 1
ATOM 1421 C CA . GLY A 1 186 ? 8.870 -20.178 1.274 1.00 85.12 186 GLY A CA 1
ATOM 1422 C C . GLY A 1 186 ? 9.904 -19.799 2.339 1.00 85.12 186 GLY A C 1
ATOM 1423 O O . GLY A 1 186 ? 10.101 -20.578 3.271 1.00 85.12 186 GLY A O 1
ATOM 1424 N N . LEU A 1 187 ? 10.537 -18.622 2.250 1.00 89.44 187 LEU A N 1
ATOM 1425 C CA . LEU A 1 187 ? 11.290 -18.078 3.379 1.00 89.44 187 LEU A CA 1
ATOM 1426 C C . LEU A 1 187 ? 10.317 -17.650 4.476 1.00 89.44 187 LEU A C 1
ATOM 1428 O O . LEU A 1 187 ? 9.362 -16.921 4.211 1.00 89.44 187 LEU A O 1
ATOM 1432 N N . ARG A 1 188 ? 10.598 -18.081 5.707 1.00 91.75 188 ARG A N 1
ATOM 1433 C CA . ARG A 1 188 ? 9.830 -17.679 6.884 1.00 91.75 188 ARG A CA 1
ATOM 1434 C C . ARG A 1 188 ? 10.004 -16.196 7.168 1.00 91.75 188 ARG A C 1
ATOM 1436 O O . ARG A 1 188 ? 11.049 -15.611 6.882 1.00 91.75 188 ARG A O 1
ATOM 1443 N N . PHE A 1 189 ? 8.980 -15.611 7.772 1.00 93.94 189 PHE A N 1
ATOM 1444 C CA . PHE A 1 189 ? 9.055 -14.249 8.274 1.00 93.94 189 PHE A CA 1
ATOM 1445 C C . PHE A 1 189 ? 10.114 -14.121 9.383 1.00 93.94 189 PHE A C 1
ATOM 1447 O O . PHE A 1 189 ? 10.123 -14.901 10.334 1.00 93.94 189 PHE A O 1
ATOM 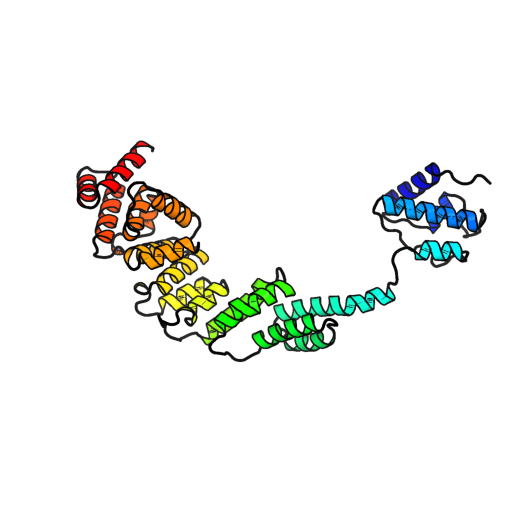1454 N N . ASP A 1 190 ? 10.985 -13.116 9.255 1.00 92.00 190 ASP A N 1
ATOM 1455 C CA . ASP A 1 190 ? 11.930 -12.688 10.289 1.00 92.00 190 ASP A CA 1
ATOM 1456 C C . ASP A 1 190 ? 11.568 -11.259 10.741 1.00 92.00 190 ASP A C 1
ATOM 1458 O O . ASP A 1 190 ? 11.692 -10.319 9.944 1.00 92.00 190 ASP A O 1
ATOM 1462 N N . PRO A 1 191 ? 11.151 -11.060 12.006 1.00 88.75 191 PRO A N 1
ATOM 1463 C CA . PRO A 1 191 ? 10.849 -9.738 12.548 1.00 88.75 191 PRO A CA 1
ATOM 1464 C C . PRO A 1 191 ? 12.027 -8.753 12.520 1.00 88.75 191 PRO A C 1
ATOM 1466 O O . PRO A 1 191 ? 11.796 -7.547 12.492 1.00 88.75 191 PRO A O 1
ATOM 1469 N N . GLN A 1 192 ? 13.279 -9.231 12.520 1.00 89.38 192 GLN A N 1
ATOM 1470 C CA . GLN A 1 192 ? 14.473 -8.373 12.443 1.00 89.38 192 GLN A CA 1
ATOM 1471 C C . GLN A 1 192 ? 14.744 -7.876 11.020 1.00 89.38 192 GLN A C 1
ATOM 1473 O O . GLN A 1 192 ? 15.426 -6.869 10.824 1.00 89.38 192 GLN A O 1
ATOM 1478 N N . ARG A 1 193 ? 14.211 -8.579 10.017 1.00 88.88 193 ARG A N 1
ATOM 1479 C CA . ARG A 1 193 ? 14.349 -8.245 8.597 1.00 88.88 193 ARG A CA 1
ATOM 1480 C C . ARG A 1 193 ? 13.011 -8.399 7.885 1.00 88.88 193 ARG A C 1
ATOM 1482 O O . ARG A 1 193 ? 12.875 -9.200 6.958 1.00 88.88 193 ARG A O 1
ATOM 1489 N N . PRO A 1 194 ? 11.993 -7.608 8.262 1.00 90.31 194 PRO A N 1
ATOM 1490 C CA . PRO A 1 194 ? 10.653 -7.790 7.731 1.00 90.31 194 PRO A CA 1
ATOM 1491 C C . PRO A 1 194 ? 10.619 -7.619 6.208 1.00 90.31 194 PRO A C 1
ATOM 1493 O O . PRO A 1 194 ? 9.758 -8.197 5.550 1.00 90.31 194 PRO A O 1
ATOM 1496 N N . GLN A 1 195 ? 11.502 -6.811 5.617 1.00 89.50 195 GLN A N 1
ATOM 1497 C CA . GLN A 1 195 ? 11.627 -6.607 4.168 1.00 89.50 195 GLN A CA 1
ATOM 1498 C C . GLN A 1 195 ? 12.075 -7.854 3.391 1.00 89.50 195 GLN A C 1
ATOM 1500 O O . GLN A 1 195 ? 11.897 -7.894 2.172 1.00 89.50 195 GLN A O 1
ATOM 1505 N N . ASP A 1 196 ? 12.623 -8.867 4.067 1.00 90.00 196 ASP A N 1
ATOM 1506 C CA . ASP A 1 196 ? 13.083 -10.106 3.434 1.00 90.00 196 ASP A CA 1
ATOM 1507 C C . ASP A 1 196 ? 11.958 -11.101 3.166 1.00 90.00 196 ASP A C 1
ATOM 1509 O O . ASP A 1 196 ? 12.072 -11.956 2.290 1.00 90.00 196 ASP A O 1
ATOM 1513 N N . HIS A 1 197 ? 10.818 -10.924 3.826 1.00 93.75 197 HIS A N 1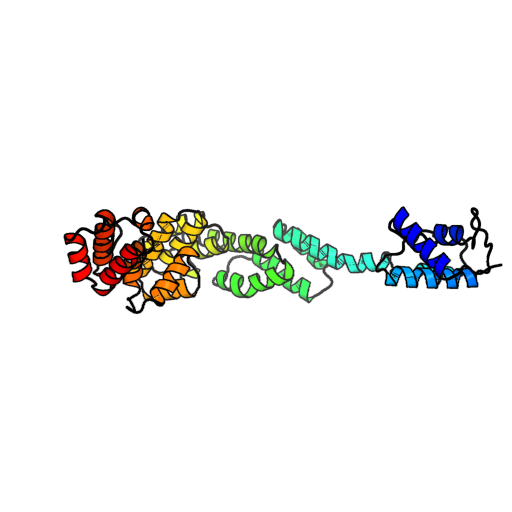
ATOM 1514 C CA . HIS A 1 197 ? 9.632 -11.711 3.549 1.00 93.75 197 HIS A CA 1
ATOM 1515 C C . HIS A 1 197 ? 9.047 -11.386 2.164 1.00 93.75 197 HIS A C 1
ATOM 1517 O O . HIS A 1 197 ? 8.907 -10.218 1.784 1.00 93.75 197 HIS A O 1
ATOM 1523 N N . ALA A 1 198 ? 8.638 -12.416 1.416 1.00 94.62 198 ALA A N 1
ATOM 1524 C CA . ALA A 1 198 ? 8.164 -12.266 0.037 1.00 94.62 198 ALA A CA 1
ATOM 1525 C C . ALA A 1 198 ? 6.946 -11.334 -0.106 1.00 94.62 198 ALA A C 1
ATOM 1527 O O . ALA A 1 198 ? 6.795 -10.689 -1.144 1.00 94.62 198 ALA A O 1
ATOM 1528 N N . SER A 1 199 ? 6.114 -11.185 0.934 1.00 95.75 199 SER A N 1
ATOM 1529 C CA . SER A 1 199 ? 4.971 -10.261 0.888 1.00 95.75 199 SER A CA 1
ATOM 1530 C C . SER A 1 199 ? 5.370 -8.799 0.675 1.00 95.75 199 SER A C 1
ATOM 1532 O O . SER A 1 199 ? 4.626 -8.057 0.037 1.00 95.75 199 SER A O 1
ATOM 1534 N N . HIS A 1 200 ? 6.555 -8.382 1.140 1.00 94.75 200 HIS A N 1
ATOM 1535 C CA . HIS A 1 200 ? 7.061 -7.037 0.875 1.00 94.75 200 HIS A CA 1
ATOM 1536 C C . HIS A 1 200 ? 7.297 -6.823 -0.623 1.00 94.75 200 HIS A C 1
ATOM 1538 O O . HIS A 1 200 ? 6.806 -5.852 -1.194 1.00 94.75 200 HIS A O 1
ATOM 1544 N N . ALA A 1 201 ? 7.995 -7.758 -1.267 1.00 94.81 201 ALA A N 1
ATOM 1545 C CA . ALA A 1 201 ? 8.288 -7.678 -2.691 1.00 94.81 201 ALA A CA 1
ATOM 1546 C C . ALA A 1 201 ? 7.012 -7.799 -3.549 1.00 94.81 201 ALA A C 1
ATOM 1548 O O . ALA A 1 201 ? 6.869 -7.058 -4.519 1.00 94.81 201 ALA A O 1
ATOM 1549 N N . TRP A 1 202 ? 6.037 -8.631 -3.159 1.00 96.44 202 TRP A N 1
ATOM 1550 C CA . TRP A 1 202 ? 4.742 -8.696 -3.854 1.00 96.44 202 TRP A CA 1
ATOM 1551 C C . TRP A 1 202 ? 3.959 -7.384 -3.804 1.00 96.44 202 TRP A C 1
ATOM 1553 O O . TRP A 1 202 ? 3.423 -6.953 -4.826 1.00 96.44 202 TRP A O 1
ATOM 1563 N N . LEU A 1 203 ? 3.947 -6.707 -2.653 1.00 94.38 203 LEU A N 1
ATOM 1564 C CA . LEU A 1 203 ? 3.339 -5.382 -2.533 1.00 94.38 203 LEU A CA 1
ATOM 1565 C C . LEU A 1 203 ? 4.029 -4.350 -3.430 1.00 94.38 203 LEU A C 1
ATOM 1567 O O . LEU A 1 203 ? 3.349 -3.604 -4.128 1.00 94.38 203 LEU A O 1
ATOM 1571 N N . GLN A 1 204 ? 5.365 -4.340 -3.474 1.00 94.31 204 GLN A N 1
ATOM 1572 C CA . GLN A 1 204 ? 6.112 -3.431 -4.354 1.00 94.31 204 GLN A CA 1
ATOM 1573 C C . GLN A 1 204 ? 5.895 -3.724 -5.848 1.00 94.31 204 GLN A C 1
ATOM 1575 O O . GLN A 1 204 ? 5.957 -2.815 -6.675 1.00 94.31 204 GLN A O 1
ATOM 1580 N N . ALA A 1 205 ? 5.597 -4.975 -6.207 1.00 93.81 205 ALA A N 1
ATOM 1581 C CA . ALA A 1 205 ? 5.205 -5.344 -7.565 1.00 93.81 205 ALA A CA 1
ATOM 1582 C C . ALA A 1 205 ? 3.776 -4.881 -7.933 1.00 93.81 205 ALA A C 1
ATOM 1584 O O . ALA A 1 205 ? 3.422 -4.832 -9.114 1.00 93.81 205 ALA A O 1
ATOM 1585 N N . GLY A 1 206 ? 2.951 -4.517 -6.947 1.00 93.75 206 GLY A N 1
ATOM 1586 C CA . GLY A 1 206 ? 1.520 -4.264 -7.133 1.00 93.75 206 GLY A CA 1
ATOM 1587 C C . GLY A 1 206 ? 0.677 -5.543 -7.208 1.00 93.75 206 GLY A C 1
ATOM 1588 O O . GLY A 1 206 ? -0.479 -5.489 -7.614 1.00 93.75 206 GLY A O 1
ATOM 1589 N N . GLU A 1 207 ? 1.228 -6.690 -6.805 1.00 95.50 207 GLU A N 1
ATOM 1590 C CA . GLU A 1 207 ? 0.560 -7.999 -6.814 1.00 95.50 207 GLU A CA 1
ATOM 1591 C C . GLU A 1 207 ? -0.095 -8.269 -5.452 1.00 95.50 207 GLU A C 1
ATOM 1593 O O . GLU A 1 207 ? 0.304 -9.151 -4.686 1.00 95.50 207 GLU A O 1
ATOM 1598 N N . ALA A 1 208 ? -1.104 -7.459 -5.130 1.00 95.12 208 ALA A N 1
ATOM 1599 C CA . ALA A 1 208 ? -1.727 -7.427 -3.810 1.00 95.12 208 ALA A CA 1
ATOM 1600 C C . ALA A 1 208 ? -2.308 -8.789 -3.380 1.00 95.12 208 ALA A C 1
ATOM 1602 O O . ALA A 1 208 ? -2.124 -9.209 -2.240 1.00 95.12 208 ALA A O 1
ATOM 1603 N N . ALA A 1 209 ? -2.935 -9.528 -4.302 1.00 96.31 209 ALA A N 1
ATOM 1604 C CA . ALA A 1 209 ? -3.482 -10.857 -4.017 1.00 96.31 209 ALA A CA 1
ATOM 1605 C C . ALA A 1 209 ? -2.394 -11.855 -3.577 1.00 96.31 209 ALA A C 1
ATOM 1607 O O . ALA A 1 209 ? -2.536 -12.503 -2.543 1.00 96.31 209 ALA A O 1
ATOM 1608 N N . ARG A 1 210 ? -1.256 -11.901 -4.288 1.00 96.38 210 ARG A N 1
ATOM 1609 C CA . ARG A 1 210 ? -0.130 -12.786 -3.933 1.00 96.38 210 ARG A CA 1
ATOM 1610 C C . ARG A 1 210 ? 0.473 -12.419 -2.577 1.00 96.38 210 ARG A C 1
ATOM 1612 O O . ARG A 1 210 ? 0.894 -13.303 -1.836 1.00 96.38 210 ARG A O 1
ATOM 1619 N N . ALA A 1 211 ? 0.513 -11.128 -2.237 1.00 96.88 211 ALA A N 1
ATOM 1620 C CA . ALA A 1 211 ? 0.966 -10.688 -0.921 1.00 96.88 211 ALA A CA 1
ATOM 1621 C C . ALA A 1 211 ? 0.049 -11.204 0.201 1.00 96.88 211 ALA A C 1
ATOM 1623 O O . ALA A 1 211 ? 0.567 -11.698 1.201 1.00 96.88 211 ALA A O 1
ATOM 1624 N N . VAL A 1 212 ? -1.278 -11.139 0.026 1.00 97.12 212 VAL A N 1
ATOM 1625 C CA . VAL A 1 212 ? -2.243 -11.702 0.989 1.00 97.12 212 VAL A CA 1
ATOM 1626 C C . VAL A 1 212 ? -2.015 -13.200 1.176 1.00 97.12 212 VAL A C 1
ATOM 1628 O O . VAL A 1 212 ? -1.901 -13.651 2.316 1.00 97.12 212 VAL A O 1
ATOM 1631 N N . ASP A 1 213 ? -1.892 -13.953 0.080 1.00 95.88 213 ASP A N 1
ATOM 1632 C CA . ASP A 1 213 ? -1.736 -15.410 0.127 1.00 95.88 213 ASP A CA 1
ATOM 1633 C C . ASP A 1 213 ? -0.487 -15.824 0.912 1.00 95.88 213 ASP A C 1
ATOM 1635 O O . ASP A 1 213 ? -0.557 -16.670 1.802 1.00 95.88 213 ASP A O 1
ATOM 1639 N N . VAL A 1 214 ? 0.654 -15.181 0.641 1.00 96.31 214 VAL A N 1
ATOM 1640 C CA . VAL A 1 214 ? 1.909 -15.502 1.334 1.00 96.31 214 VAL A CA 1
ATOM 1641 C C . VAL A 1 214 ? 1.848 -15.129 2.818 1.00 96.31 214 VAL A C 1
ATOM 1643 O O . VAL A 1 214 ? 2.335 -15.893 3.643 1.00 96.31 214 VAL A O 1
ATOM 1646 N N . ILE A 1 215 ? 1.233 -13.998 3.190 1.00 96.44 215 ILE A N 1
ATOM 1647 C CA . ILE A 1 215 ? 1.084 -13.635 4.614 1.00 96.44 215 ILE A CA 1
ATOM 1648 C C . ILE A 1 215 ? 0.173 -14.637 5.329 1.00 96.44 215 ILE A C 1
ATOM 1650 O O . ILE A 1 215 ? 0.481 -15.058 6.440 1.00 96.44 215 ILE A O 1
ATOM 1654 N N . ALA A 1 216 ? -0.926 -15.052 4.694 1.00 95.25 216 ALA A N 1
ATOM 1655 C CA . ALA A 1 216 ? -1.869 -16.000 5.280 1.00 95.25 216 ALA A CA 1
ATOM 1656 C C . ALA A 1 216 ? -1.254 -17.388 5.538 1.00 95.25 216 ALA A C 1
ATOM 1658 O O . ALA A 1 216 ? -1.743 -18.119 6.400 1.00 95.25 216 ALA A O 1
ATOM 1659 N N . MET A 1 217 ? -0.186 -17.749 4.818 1.00 94.56 217 MET A N 1
ATOM 1660 C CA . MET A 1 217 ? 0.568 -18.986 5.037 1.00 94.56 217 MET A CA 1
ATOM 1661 C C . MET A 1 217 ? 1.512 -18.929 6.248 1.00 94.56 217 MET A C 1
ATOM 1663 O O . MET A 1 217 ? 1.976 -19.986 6.689 1.00 94.56 217 MET A O 1
ATOM 1667 N N . GLU A 1 218 ? 1.802 -17.744 6.796 1.00 95.62 218 GLU A N 1
ATOM 1668 C CA . GLU A 1 218 ? 2.684 -17.625 7.954 1.00 95.62 218 GLU A CA 1
ATOM 1669 C C . GLU A 1 218 ? 1.944 -17.879 9.279 1.00 95.62 218 GLU A C 1
ATOM 1671 O O . GLU A 1 218 ? 0.957 -17.207 9.593 1.00 95.62 218 GLU A O 1
ATOM 1676 N N . PRO A 1 219 ? 2.395 -18.848 10.098 1.00 92.69 219 PRO A N 1
ATOM 1677 C CA . PRO A 1 219 ? 1.827 -19.093 11.414 1.00 92.69 219 PRO A CA 1
ATOM 1678 C C . PRO A 1 219 ? 1.946 -17.850 12.291 1.00 92.69 219 PRO A C 1
ATOM 1680 O O . PRO A 1 219 ? 3.017 -17.265 12.391 1.00 92.69 219 PRO A O 1
ATOM 1683 N N . GLY A 1 220 ? 0.852 -17.465 12.947 1.00 91.50 220 GLY A N 1
ATOM 1684 C CA . GLY A 1 220 ? 0.878 -16.338 13.881 1.00 91.50 220 GLY A CA 1
ATOM 1685 C C . GLY A 1 220 ? 0.983 -14.959 13.227 1.00 91.50 220 GLY A C 1
ATOM 1686 O O . GLY A 1 220 ? 1.117 -13.984 13.951 1.00 91.50 220 GLY A O 1
ATOM 1687 N N . TRP A 1 221 ? 0.830 -14.827 11.900 1.00 94.25 221 TRP A N 1
ATOM 1688 C CA . TRP A 1 221 ? 0.992 -13.539 11.195 1.00 94.25 221 TRP A CA 1
ATOM 1689 C C . TRP A 1 221 ? 0.177 -12.370 11.777 1.00 94.25 221 TRP A C 1
ATOM 1691 O O . TRP A 1 221 ? 0.519 -11.205 11.593 1.00 94.25 221 TRP A O 1
ATOM 1701 N N . HIS A 1 222 ? -0.929 -12.675 12.453 1.00 92.94 222 HIS A N 1
ATOM 1702 C CA . HIS A 1 222 ? -1.824 -11.705 13.072 1.00 92.94 222 HIS A CA 1
ATOM 1703 C C . HIS A 1 222 ? -1.298 -11.123 14.389 1.00 92.94 222 HIS A C 1
ATOM 1705 O O . HIS A 1 222 ? -1.923 -10.211 14.924 1.00 92.94 222 HIS A O 1
ATOM 1711 N N . GLU A 1 223 ? -0.200 -11.655 14.915 1.00 92.62 223 GLU A N 1
ATOM 1712 C CA . GLU A 1 223 ? 0.488 -11.151 16.101 1.00 92.62 223 GLU A CA 1
ATOM 1713 C C . GLU A 1 223 ? 1.671 -10.250 15.727 1.00 92.62 223 GLU A C 1
ATOM 1715 O O . GLU A 1 223 ? 2.126 -9.474 16.558 1.00 92.62 223 GLU A O 1
ATOM 1720 N N . ASP A 1 224 ? 2.136 -10.283 14.476 1.00 95.00 224 ASP A N 1
ATOM 1721 C CA . ASP A 1 224 ? 3.282 -9.507 14.009 1.00 95.00 224 ASP A CA 1
ATOM 1722 C C . ASP A 1 224 ? 2.856 -8.172 13.382 1.00 95.00 224 ASP A C 1
ATOM 1724 O O . ASP A 1 224 ? 2.202 -8.130 12.334 1.00 95.00 224 ASP A O 1
ATOM 1728 N N . ALA A 1 225 ? 3.303 -7.055 13.964 1.00 94.94 225 ALA A N 1
ATOM 1729 C CA . ALA A 1 225 ? 2.967 -5.712 13.480 1.00 94.94 225 ALA A CA 1
ATOM 1730 C C . ALA A 1 225 ? 3.289 -5.486 11.983 1.00 94.94 225 ALA A C 1
ATOM 1732 O O . ALA A 1 225 ? 2.418 -5.000 11.250 1.00 94.94 225 ALA A O 1
ATOM 1733 N N . PRO A 1 226 ? 4.479 -5.869 11.462 1.00 94.94 226 PRO A N 1
ATOM 1734 C CA . PRO A 1 226 ? 4.796 -5.657 10.049 1.00 94.94 226 PRO A CA 1
ATOM 1735 C C . PRO A 1 226 ? 3.914 -6.485 9.106 1.00 94.94 226 PRO A C 1
ATOM 1737 O O . PRO A 1 226 ? 3.616 -6.041 7.995 1.00 94.94 226 PRO A O 1
ATOM 1740 N N . LEU A 1 227 ? 3.498 -7.684 9.526 1.00 96.31 227 LEU A N 1
ATOM 1741 C CA . LEU A 1 227 ? 2.624 -8.547 8.732 1.00 96.31 227 LEU A CA 1
ATOM 1742 C C . LEU A 1 227 ? 1.180 -8.046 8.753 1.00 96.31 227 LEU A C 1
ATOM 1744 O O . LEU A 1 227 ? 0.559 -8.011 7.693 1.00 96.31 227 LEU A O 1
ATOM 1748 N N . LEU A 1 228 ? 0.680 -7.568 9.896 1.00 96.25 228 LEU A N 1
ATOM 1749 C CA . LEU A 1 228 ? -0.628 -6.915 9.998 1.00 96.25 228 LEU A CA 1
ATOM 1750 C C . LEU A 1 228 ? -0.731 -5.699 9.070 1.00 96.25 228 LEU A C 1
ATOM 1752 O O . LEU A 1 228 ? -1.654 -5.630 8.260 1.00 96.25 228 LEU A O 1
ATOM 1756 N N . ALA A 1 229 ? 0.240 -4.779 9.118 1.00 95.50 229 ALA A N 1
ATOM 1757 C CA . ALA A 1 229 ? 0.241 -3.588 8.264 1.00 95.50 229 ALA A CA 1
ATOM 1758 C C . ALA A 1 229 ? 0.259 -3.948 6.765 1.00 95.50 229 ALA A C 1
ATOM 1760 O O . ALA A 1 229 ? -0.448 -3.343 5.957 1.00 95.50 229 ALA A O 1
ATOM 1761 N N . ARG A 1 230 ? 1.033 -4.973 6.382 1.00 95.38 230 ARG A N 1
ATOM 1762 C CA . ARG A 1 230 ? 1.081 -5.460 4.995 1.00 95.38 230 ARG A CA 1
ATOM 1763 C C . ARG A 1 230 ? -0.187 -6.184 4.579 1.00 95.38 230 ARG A C 1
ATOM 1765 O O . ARG A 1 230 ? -0.620 -5.999 3.448 1.00 95.38 230 ARG A O 1
ATOM 1772 N N . MET A 1 231 ? -0.788 -6.976 5.465 1.00 97.06 231 MET A N 1
ATOM 1773 C CA . MET A 1 231 ? -2.076 -7.620 5.211 1.00 97.06 231 MET A CA 1
ATOM 1774 C C . MET A 1 231 ? -3.150 -6.565 4.954 1.00 97.06 231 MET A C 1
ATOM 1776 O O . MET A 1 231 ? -3.928 -6.707 4.015 1.00 97.06 231 MET A O 1
ATOM 1780 N N . ALA A 1 232 ? -3.152 -5.488 5.741 1.00 95.75 232 ALA A N 1
ATOM 1781 C CA . ALA A 1 232 ? -4.057 -4.363 5.564 1.00 95.75 232 ALA A CA 1
ATOM 1782 C C . ALA A 1 232 ? -3.914 -3.724 4.170 1.00 95.75 232 ALA A C 1
ATOM 1784 O O . ALA A 1 232 ? -4.889 -3.627 3.424 1.00 95.75 232 ALA A O 1
ATOM 1785 N N . GLN A 1 233 ? -2.685 -3.361 3.788 1.00 95.00 233 GLN A N 1
ATOM 1786 C CA . GLN A 1 233 ? -2.377 -2.773 2.477 1.00 95.00 233 GLN A CA 1
ATOM 1787 C C . GLN A 1 233 ? -2.736 -3.708 1.318 1.00 95.00 233 GLN A C 1
ATOM 1789 O O . GLN A 1 233 ? -3.373 -3.299 0.348 1.00 95.00 233 GLN A O 1
ATOM 1794 N N . ALA A 1 234 ? -2.341 -4.977 1.421 1.00 95.94 234 ALA A N 1
ATOM 1795 C CA . ALA A 1 234 ? -2.575 -5.972 0.385 1.00 95.94 234 ALA A CA 1
ATOM 1796 C C . ALA A 1 234 ? -4.074 -6.262 0.216 1.00 95.94 234 ALA A C 1
ATOM 1798 O O . ALA A 1 234 ? -4.571 -6.330 -0.906 1.00 95.94 234 ALA A O 1
ATOM 1799 N N . SER A 1 235 ? -4.814 -6.362 1.322 1.00 95.69 235 SER A N 1
ATOM 1800 C CA . SER A 1 235 ? -6.264 -6.568 1.296 1.00 95.69 235 SER A CA 1
ATOM 1801 C C . SER A 1 235 ? -6.995 -5.374 0.681 1.00 95.69 235 SER A C 1
ATOM 1803 O O . SER A 1 235 ? -7.900 -5.559 -0.131 1.00 95.69 235 SER A O 1
ATOM 1805 N N . ALA A 1 236 ? -6.571 -4.144 0.988 1.00 93.12 236 ALA A N 1
ATOM 1806 C CA . ALA A 1 236 ? -7.122 -2.948 0.354 1.00 93.12 236 ALA A CA 1
ATOM 1807 C C . ALA A 1 236 ? -6.854 -2.945 -1.162 1.00 93.12 236 ALA A C 1
ATOM 1809 O O . ALA A 1 236 ? -7.770 -2.716 -1.952 1.00 93.12 236 ALA A O 1
ATOM 1810 N N . GLY A 1 237 ? -5.628 -3.288 -1.574 1.00 90.62 237 GLY A N 1
ATOM 1811 C CA . GLY A 1 237 ? -5.220 -3.337 -2.981 1.00 90.62 237 GLY A CA 1
ATOM 1812 C C . GLY A 1 237 ? -5.972 -4.361 -3.840 1.00 90.62 237 GLY A C 1
ATOM 1813 O O . GLY A 1 237 ? -6.039 -4.194 -5.054 1.00 90.62 237 GLY A O 1
ATOM 1814 N N . CYS A 1 238 ? -6.569 -5.396 -3.240 1.00 92.69 238 CYS A N 1
ATOM 1815 C CA . CYS A 1 238 ? -7.408 -6.374 -3.943 1.00 92.69 238 CYS A CA 1
ATOM 1816 C C . CYS A 1 238 ? -8.918 -6.198 -3.694 1.00 92.69 238 CYS A C 1
ATOM 1818 O O . CYS A 1 238 ? -9.704 -7.079 -4.038 1.00 92.69 238 CYS A O 1
ATOM 1820 N N . GLY A 1 239 ? -9.342 -5.071 -3.108 1.00 90.19 239 GLY A N 1
ATOM 1821 C CA . GLY A 1 239 ? -10.756 -4.761 -2.869 1.00 90.19 239 GLY A CA 1
ATOM 1822 C C . GLY A 1 239 ? -11.387 -5.498 -1.680 1.00 90.19 239 GLY A C 1
ATOM 1823 O O . GLY A 1 239 ? -12.600 -5.425 -1.487 1.00 90.19 239 GLY A O 1
ATOM 1824 N N . ARG A 1 240 ? -10.591 -6.179 -0.848 1.00 91.81 240 ARG A N 1
ATOM 1825 C CA . ARG A 1 240 ? -11.031 -6.852 0.386 1.00 91.81 240 ARG A CA 1
ATOM 1826 C C . ARG A 1 240 ? -11.043 -5.862 1.554 1.00 91.81 240 ARG A C 1
ATOM 1828 O O . ARG A 1 240 ? -10.282 -5.986 2.512 1.00 91.81 240 ARG A O 1
ATOM 1835 N N . SER A 1 241 ? -11.907 -4.852 1.465 1.00 89.75 241 SER A N 1
ATOM 1836 C CA . SER A 1 241 ? -11.965 -3.741 2.429 1.00 89.75 241 SER A CA 1
ATOM 1837 C C . SER A 1 241 ? -12.234 -4.189 3.870 1.00 89.75 241 SER A C 1
ATOM 1839 O O . SER A 1 241 ? -11.650 -3.631 4.795 1.00 89.75 241 SER A O 1
ATOM 1841 N N . GLY A 1 242 ? -13.060 -5.222 4.073 1.00 90.31 242 GLY A N 1
ATOM 1842 C CA . GLY A 1 242 ? -13.329 -5.790 5.399 1.00 90.31 242 GLY A CA 1
ATOM 1843 C C . GLY A 1 242 ? -12.073 -6.359 6.064 1.00 90.31 242 GLY A C 1
ATOM 1844 O O . GLY A 1 242 ? -11.750 -5.989 7.191 1.00 90.31 242 GLY A O 1
ATOM 1845 N N . ASP A 1 243 ? -11.313 -7.178 5.333 1.00 92.38 243 ASP A N 1
ATOM 1846 C CA . ASP A 1 243 ? -10.060 -7.763 5.825 1.00 92.38 243 ASP A CA 1
ATOM 1847 C C . ASP A 1 243 ? -8.992 -6.694 6.064 1.00 92.38 243 ASP A C 1
ATOM 1849 O O . ASP A 1 243 ? -8.274 -6.741 7.064 1.00 92.38 243 ASP A O 1
ATOM 1853 N N . ALA A 1 244 ? -8.935 -5.687 5.185 1.00 94.12 244 ALA A N 1
ATOM 1854 C CA . ALA A 1 244 ? -8.058 -4.539 5.367 1.00 94.12 244 ALA A CA 1
ATOM 1855 C C . ALA A 1 244 ? -8.375 -3.802 6.673 1.00 94.12 244 ALA A C 1
ATOM 1857 O O . ALA A 1 244 ? -7.480 -3.527 7.474 1.00 94.12 244 ALA A O 1
ATOM 1858 N N . ARG A 1 245 ? -9.664 -3.535 6.918 1.00 93.00 245 ARG A N 1
ATOM 1859 C CA . ARG A 1 245 ? -10.122 -2.859 8.131 1.00 93.00 245 ARG A CA 1
ATOM 1860 C C . ARG A 1 245 ? -9.808 -3.675 9.375 1.00 93.00 245 ARG A C 1
ATOM 1862 O O . ARG A 1 245 ? -9.276 -3.127 10.334 1.00 93.00 245 ARG A O 1
ATOM 1869 N N . LEU A 1 246 ? -10.083 -4.977 9.350 1.00 93.75 246 LEU A N 1
ATOM 1870 C CA . LEU A 1 246 ? -9.780 -5.870 10.463 1.00 93.75 246 LEU A CA 1
ATOM 1871 C C . LEU A 1 246 ? -8.282 -5.880 10.796 1.00 93.75 246 LEU A C 1
ATOM 1873 O O . LEU A 1 246 ? -7.923 -5.796 11.971 1.00 93.75 246 LEU A O 1
ATOM 1877 N N . ALA A 1 247 ? -7.411 -5.949 9.786 1.00 95.75 247 ALA A N 1
ATOM 1878 C CA . ALA A 1 247 ? -5.965 -5.917 9.986 1.00 95.75 247 ALA A CA 1
ATOM 1879 C C . ALA A 1 247 ? -5.498 -4.592 10.617 1.00 95.75 247 ALA A C 1
ATOM 1881 O O . ALA A 1 247 ? -4.712 -4.622 11.564 1.00 95.75 247 ALA A O 1
ATOM 1882 N N . TRP A 1 248 ? -6.038 -3.450 10.173 1.00 96.31 248 TRP A N 1
ATOM 1883 C CA . TRP A 1 248 ? -5.761 -2.151 10.795 1.00 96.31 248 TRP A CA 1
ATOM 1884 C C . TRP A 1 248 ? -6.248 -2.070 12.244 1.00 96.31 248 TRP A C 1
ATOM 1886 O O . TRP A 1 248 ? -5.484 -1.654 13.110 1.00 96.31 248 TRP A O 1
ATOM 1896 N N . MET A 1 249 ? -7.475 -2.513 12.545 1.00 95.25 249 MET A N 1
ATOM 1897 C CA . MET A 1 249 ? -7.989 -2.480 13.924 1.00 95.25 249 MET A CA 1
ATOM 1898 C C . MET A 1 249 ? -7.157 -3.369 14.856 1.00 95.25 249 MET A C 1
ATOM 1900 O O . MET A 1 249 ? -6.841 -2.973 15.976 1.00 95.25 249 MET A O 1
ATOM 1904 N N . ARG A 1 250 ? -6.745 -4.552 14.378 1.00 95.69 250 ARG A N 1
ATOM 1905 C CA . ARG A 1 250 ? -5.828 -5.434 15.113 1.00 95.69 250 ARG A CA 1
ATOM 1906 C C . ARG A 1 250 ? -4.471 -4.785 15.353 1.00 95.69 250 ARG A C 1
ATOM 1908 O O . ARG A 1 250 ? -3.948 -4.919 16.455 1.00 95.69 250 ARG A O 1
ATOM 1915 N N . LEU A 1 251 ? -3.930 -4.064 14.371 1.00 96.81 251 LEU A N 1
ATOM 1916 C CA . LEU A 1 251 ? -2.687 -3.319 14.545 1.00 96.81 251 LEU A CA 1
ATOM 1917 C C . LEU A 1 251 ? -2.829 -2.256 15.645 1.00 96.81 251 LEU A C 1
ATOM 1919 O O . LEU A 1 251 ? -1.976 -2.204 16.522 1.00 96.81 251 LEU A O 1
ATOM 1923 N N . CYS A 1 252 ? -3.925 -1.491 15.665 1.00 96.94 252 CYS A N 1
ATOM 1924 C CA . CYS A 1 252 ? -4.189 -0.509 16.724 1.00 96.94 252 CYS A CA 1
ATOM 1925 C C . CYS A 1 252 ? -4.290 -1.149 18.114 1.00 96.94 252 CYS A C 1
ATOM 1927 O O . CYS A 1 252 ? -3.763 -0.598 19.072 1.00 96.94 252 CYS A O 1
ATOM 1929 N N . TRP A 1 253 ? -4.952 -2.305 18.240 1.00 96.06 253 TRP A N 1
ATOM 1930 C CA . TRP A 1 253 ? -5.101 -2.971 19.537 1.00 96.06 253 TRP A CA 1
ATOM 1931 C C . TRP A 1 253 ? -3.819 -3.620 20.053 1.00 96.06 253 TRP A C 1
ATOM 1933 O O . TRP A 1 253 ? -3.568 -3.591 21.255 1.00 96.06 253 TRP A O 1
ATOM 1943 N N . LEU A 1 254 ? -3.067 -4.287 19.175 1.00 95.56 254 LEU A N 1
ATOM 1944 C CA . LEU A 1 254 ? -1.933 -5.125 19.576 1.00 95.56 254 LEU A CA 1
ATOM 1945 C C . LEU A 1 254 ? -0.607 -4.368 19.535 1.00 95.56 254 LEU A C 1
ATOM 1947 O O . LEU A 1 254 ? 0.266 -4.629 20.357 1.00 95.56 254 LEU A O 1
ATOM 1951 N N . HIS A 1 255 ? -0.466 -3.420 18.605 1.00 96.25 255 HIS A N 1
ATOM 1952 C CA . HIS A 1 255 ? 0.762 -2.655 18.388 1.00 96.25 255 HIS A CA 1
ATOM 1953 C C . HIS A 1 255 ? 0.467 -1.162 18.171 1.00 96.25 255 HIS A C 1
ATOM 1955 O O . HIS A 1 255 ? 0.740 -0.648 17.082 1.00 96.25 255 HIS A O 1
ATOM 1961 N N . PRO A 1 256 ? -0.055 -0.446 19.188 1.00 95.81 256 PRO A N 1
ATOM 1962 C CA . PRO A 1 256 ? -0.499 0.946 19.054 1.00 95.81 256 PRO A CA 1
ATOM 1963 C C . PRO A 1 256 ? 0.543 1.864 18.395 1.00 95.81 256 PRO A C 1
ATOM 1965 O O . PRO A 1 256 ? 0.244 2.552 17.423 1.00 95.81 256 PRO A O 1
ATOM 1968 N N . HIS A 1 257 ? 1.802 1.777 18.833 1.00 95.31 257 HIS A N 1
ATOM 1969 C CA . HIS A 1 257 ? 2.882 2.598 18.285 1.00 95.31 257 HIS A CA 1
ATOM 1970 C C . HIS A 1 257 ? 3.223 2.266 16.822 1.00 95.31 257 HIS A C 1
ATOM 1972 O O . HIS A 1 257 ? 3.524 3.149 16.025 1.00 95.31 257 HIS A O 1
ATOM 1978 N N . ALA A 1 258 ? 3.155 0.988 16.436 1.00 94.69 258 ALA A N 1
ATOM 1979 C CA . ALA A 1 258 ? 3.364 0.598 15.042 1.00 94.69 258 ALA A CA 1
ATOM 1980 C C . ALA A 1 258 ? 2.185 1.029 14.151 1.00 94.69 258 ALA A C 1
ATOM 1982 O O . ALA A 1 258 ? 2.383 1.302 12.968 1.00 94.69 258 ALA A O 1
ATOM 1983 N N . ALA A 1 259 ? 0.971 1.096 14.709 1.00 95.88 259 ALA A N 1
ATOM 1984 C CA . ALA A 1 259 ? -0.195 1.659 14.038 1.00 95.88 259 ALA A CA 1
ATOM 1985 C C . ALA A 1 259 ? -0.017 3.158 13.765 1.00 95.88 259 ALA A C 1
ATOM 1987 O O . ALA A 1 259 ? -0.186 3.564 12.619 1.00 95.88 259 ALA A O 1
ATOM 1988 N N . GLU A 1 260 ? 0.386 3.945 14.767 1.00 95.06 260 GLU A N 1
ATOM 1989 C CA . GLU A 1 260 ? 0.691 5.380 14.612 1.00 95.06 260 GLU A CA 1
ATOM 1990 C C . GLU A 1 260 ? 1.684 5.615 13.472 1.00 95.06 260 GLU A C 1
ATOM 1992 O O . GLU A 1 260 ? 1.364 6.299 12.503 1.00 95.06 260 GLU A O 1
ATOM 1997 N N . GLN A 1 261 ? 2.839 4.943 13.521 1.00 94.06 261 GLN A N 1
ATOM 1998 C CA . GLN A 1 261 ? 3.860 5.046 12.475 1.00 94.06 261 GLN A CA 1
ATOM 1999 C C . GLN A 1 261 ? 3.308 4.685 11.089 1.00 94.06 261 GLN A C 1
ATOM 2001 O O . GLN A 1 261 ? 3.609 5.341 10.093 1.00 94.06 261 GLN A O 1
ATOM 2006 N N . ALA A 1 262 ? 2.483 3.639 10.998 1.00 93.19 262 ALA A N 1
ATOM 2007 C CA . ALA A 1 262 ? 1.914 3.219 9.726 1.00 93.19 262 ALA A CA 1
ATOM 2008 C C . ALA A 1 262 ? 0.891 4.225 9.165 1.00 93.19 262 ALA A C 1
ATOM 2010 O O . ALA A 1 262 ? 0.818 4.385 7.941 1.00 93.19 262 ALA A O 1
ATOM 2011 N N . PHE A 1 263 ? 0.121 4.900 10.022 1.00 92.94 263 PHE A N 1
ATOM 2012 C CA . PHE A 1 263 ? -0.779 5.972 9.603 1.00 92.94 263 PHE A CA 1
ATOM 2013 C C . PHE A 1 263 ? -0.020 7.237 9.199 1.00 92.94 263 PHE A C 1
ATOM 2015 O O . PHE A 1 263 ? -0.340 7.808 8.157 1.00 92.94 263 PHE A O 1
ATOM 2022 N N . ASP A 1 264 ? 1.021 7.619 9.940 1.00 90.19 264 ASP A N 1
ATOM 2023 C CA . ASP A 1 264 ? 1.864 8.780 9.626 1.00 90.19 264 ASP A CA 1
ATOM 2024 C C . ASP A 1 264 ? 2.569 8.620 8.272 1.00 90.19 264 ASP A C 1
ATOM 2026 O O . ASP A 1 264 ? 2.661 9.553 7.474 1.00 90.19 264 ASP A O 1
ATOM 2030 N N . GLU A 1 265 ? 2.988 7.396 7.946 1.00 89.56 265 GLU A N 1
ATOM 2031 C CA . GLU A 1 265 ? 3.535 7.049 6.632 1.00 89.56 265 GLU A CA 1
ATOM 2032 C C . GLU A 1 265 ? 2.469 6.924 5.525 1.00 89.56 265 GLU A C 1
ATOM 2034 O O . GLU A 1 265 ? 2.780 6.508 4.406 1.00 89.56 265 GLU A O 1
ATOM 2039 N N . SER A 1 266 ? 1.209 7.275 5.809 1.00 85.94 266 SER A N 1
ATOM 2040 C CA . SER A 1 266 ? 0.088 7.264 4.858 1.00 85.94 266 SER A CA 1
ATOM 2041 C C . SER A 1 266 ? -0.119 5.909 4.174 1.00 85.94 266 SER A C 1
ATOM 2043 O O . SER A 1 266 ? -0.444 5.826 2.989 1.00 85.94 266 SER A O 1
ATOM 2045 N N . ARG A 1 267 ? 0.085 4.814 4.917 1.00 80.88 267 ARG A N 1
ATOM 2046 C CA . ARG A 1 267 ? -0.013 3.446 4.381 1.00 80.88 267 ARG A CA 1
ATOM 2047 C C . ARG A 1 267 ? -1.443 2.898 4.322 1.00 80.88 267 ARG A C 1
ATOM 2049 O O . ARG A 1 267 ? -1.655 1.839 3.732 1.00 80.88 267 ARG A O 1
ATOM 2056 N N . ALA A 1 268 ? -2.396 3.558 4.973 1.00 86.06 268 ALA A N 1
ATOM 2057 C CA . ALA A 1 268 ? -3.802 3.164 5.001 1.00 86.06 268 ALA A CA 1
ATOM 2058 C C . ALA A 1 268 ? -4.599 3.758 3.828 1.00 86.06 268 ALA A C 1
A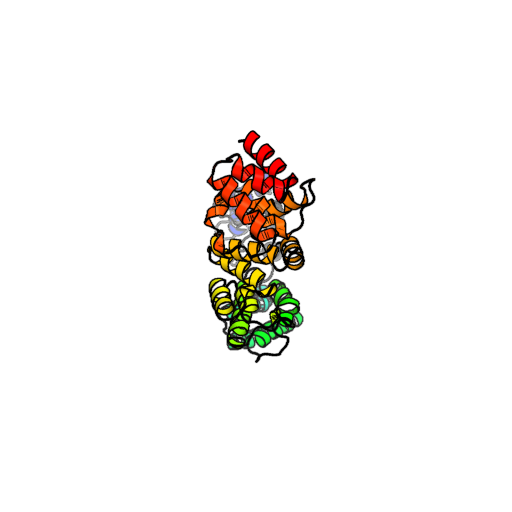TOM 2060 O O . ALA A 1 268 ? -4.101 4.588 3.070 1.00 86.06 268 ALA A O 1
ATOM 2061 N N . ASP A 1 269 ? -5.847 3.316 3.660 1.00 86.56 269 ASP A N 1
ATOM 2062 C CA . ASP A 1 269 ? -6.739 3.909 2.665 1.00 86.56 269 ASP A CA 1
ATOM 2063 C C . ASP A 1 269 ? -7.142 5.349 3.056 1.00 86.56 269 ASP A C 1
ATOM 2065 O O . ASP A 1 269 ? -7.173 5.670 4.248 1.00 86.56 269 ASP A O 1
ATOM 2069 N N . PRO A 1 270 ? -7.488 6.220 2.086 1.00 87.56 270 PRO A N 1
ATOM 2070 C CA . PRO A 1 270 ? -7.778 7.628 2.364 1.00 87.56 270 PRO A CA 1
ATOM 2071 C C . PRO A 1 270 ? -8.881 7.852 3.402 1.00 87.56 270 PRO A C 1
ATOM 2073 O O . PRO A 1 270 ? -8.751 8.738 4.239 1.00 87.56 270 PRO A O 1
ATOM 2076 N N . SER A 1 271 ? -9.934 7.025 3.391 1.00 89.12 271 SER A N 1
ATOM 2077 C CA . SER A 1 271 ? -11.042 7.163 4.345 1.00 89.12 271 SER A CA 1
ATOM 2078 C C . SER A 1 271 ? -10.594 6.857 5.770 1.00 89.12 271 SER A C 1
ATOM 2080 O O . SER A 1 271 ? -11.025 7.487 6.729 1.00 89.12 271 SER A O 1
ATOM 2082 N N . LEU A 1 272 ? -9.711 5.874 5.935 1.00 90.81 272 LEU A N 1
ATOM 2083 C CA . LEU A 1 272 ? -9.149 5.537 7.228 1.00 90.81 272 LEU A CA 1
ATOM 2084 C C . LEU A 1 272 ? -8.181 6.615 7.730 1.00 90.81 272 LEU A C 1
ATOM 2086 O O . LEU A 1 272 ? -8.202 6.921 8.918 1.00 90.81 272 LEU A O 1
ATOM 2090 N N . LEU A 1 273 ? -7.379 7.202 6.838 1.00 92.50 273 LEU A N 1
ATOM 2091 C CA . LEU A 1 273 ? -6.469 8.302 7.173 1.00 92.50 273 LEU A CA 1
ATOM 2092 C C . LEU A 1 273 ? -7.220 9.568 7.609 1.00 92.50 273 LEU A C 1
ATOM 2094 O O . LEU A 1 273 ? -6.789 10.232 8.547 1.00 92.50 273 LEU A O 1
ATOM 2098 N N . GLU A 1 274 ? -8.357 9.875 6.984 1.00 92.62 274 GLU A N 1
ATOM 2099 C CA . GLU A 1 274 ? -9.231 10.980 7.402 1.00 92.62 274 GLU A CA 1
ATOM 2100 C C . GLU A 1 274 ? -9.759 10.759 8.826 1.00 92.62 274 GLU A C 1
ATOM 2102 O O . GLU A 1 274 ? -9.539 11.587 9.706 1.00 92.62 274 GLU A O 1
ATOM 2107 N N . HIS A 1 275 ? -10.331 9.581 9.095 1.00 93.00 275 HIS A N 1
ATOM 2108 C CA . HIS A 1 275 ? -10.775 9.219 10.443 1.00 93.00 275 HIS A CA 1
ATOM 2109 C C . HIS A 1 275 ? -9.637 9.255 11.472 1.00 93.00 275 HIS A C 1
ATOM 2111 O O . HIS A 1 275 ? -9.857 9.635 12.619 1.00 93.00 275 HIS A O 1
ATOM 2117 N N . TRP A 1 276 ? -8.427 8.844 11.086 1.00 94.81 276 TRP A N 1
ATOM 2118 C CA . TRP A 1 276 ? -7.253 8.914 11.953 1.00 94.81 276 TRP A CA 1
ATOM 2119 C C . TRP A 1 276 ? -6.879 10.360 12.299 1.00 94.81 276 TRP A C 1
ATOM 2121 O O . TRP A 1 276 ? -6.631 10.666 13.463 1.00 94.81 276 TRP A O 1
ATOM 2131 N N . SER A 1 277 ? -6.899 11.262 11.316 1.00 93.56 277 SER A N 1
ATOM 2132 C CA . SER A 1 277 ? -6.658 12.694 11.526 1.00 93.56 277 SER A CA 1
ATOM 2133 C C . SER A 1 277 ? -7.687 13.316 12.477 1.00 93.56 277 SER A C 1
ATOM 2135 O O . SER A 1 277 ? -7.322 14.064 13.388 1.00 93.56 277 SER A O 1
ATOM 2137 N N . ASP A 1 278 ? -8.966 12.983 12.299 1.00 92.69 278 ASP A N 1
ATOM 2138 C CA . ASP A 1 278 ? -10.048 13.454 13.169 1.00 92.69 278 ASP A CA 1
ATOM 2139 C C . ASP A 1 278 ? -9.897 12.928 14.599 1.00 92.69 278 ASP A C 1
ATOM 2141 O O . ASP A 1 278 ? -10.055 13.676 15.563 1.00 92.69 278 ASP A O 1
ATOM 2145 N N . PHE A 1 279 ? -9.535 11.653 14.743 1.00 93.88 279 PHE A N 1
ATOM 2146 C CA . PHE A 1 279 ? -9.277 11.026 16.034 1.00 93.88 279 PHE A CA 1
ATOM 2147 C C . PHE A 1 279 ? -8.119 11.690 16.788 1.00 93.88 279 PHE A C 1
ATOM 2149 O O . PHE A 1 279 ? -8.246 11.969 17.978 1.00 93.88 279 PHE A O 1
ATOM 2156 N N . GLN A 1 280 ? -7.010 11.977 16.099 1.00 92.00 280 GLN A N 1
ATOM 2157 C CA . GLN A 1 280 ? -5.854 12.673 16.678 1.00 92.00 280 GLN A CA 1
ATOM 2158 C C . GLN A 1 280 ? -6.177 14.122 17.072 1.00 92.00 280 GLN A C 1
ATOM 2160 O O . GLN A 1 280 ? -5.555 14.677 17.976 1.00 92.00 280 GLN A O 1
ATOM 2165 N N . SER A 1 281 ? -7.162 14.733 16.411 1.00 89.12 281 SER A N 1
ATOM 2166 C CA . SER A 1 281 ? -7.617 16.098 16.694 1.00 89.12 281 SER A CA 1
ATOM 2167 C C . SER A 1 281 ? -8.690 16.171 17.792 1.00 89.12 281 SER A C 1
ATOM 2169 O O . SER A 1 281 ? -9.100 17.271 18.166 1.00 89.12 281 SER A O 1
ATOM 2171 N N . ASP A 1 282 ? -9.166 15.033 18.310 1.00 86.44 282 ASP A N 1
ATOM 2172 C CA . ASP A 1 282 ? -10.187 14.986 19.360 1.00 86.44 282 ASP A CA 1
ATOM 2173 C C . ASP A 1 282 ? -9.615 15.489 20.700 1.00 86.44 282 ASP A C 1
ATOM 2175 O O . ASP A 1 282 ? -8.591 15.010 21.191 1.00 86.44 282 ASP A O 1
ATOM 2179 N N . GLU A 1 283 ? -10.310 16.438 21.335 1.00 80.38 283 GLU A N 1
ATOM 2180 C CA . GLU A 1 283 ? -9.900 17.045 22.612 1.00 80.38 283 GLU A CA 1
ATOM 2181 C C . GLU A 1 283 ? -9.709 16.025 23.744 1.00 80.38 283 GLU A C 1
ATOM 2183 O O . GLU A 1 283 ? -9.004 16.296 24.717 1.00 80.38 283 GLU A O 1
ATOM 2188 N N . ALA A 1 284 ? -10.356 14.861 23.655 1.00 82.81 284 ALA A N 1
ATOM 2189 C CA . ALA A 1 284 ? -10.241 13.817 24.660 1.00 82.81 284 ALA A CA 1
ATOM 2190 C C . ALA A 1 284 ? -8.876 13.108 24.664 1.00 82.81 284 ALA A C 1
ATOM 2192 O O . ALA A 1 284 ? -8.605 12.406 25.641 1.00 82.81 284 ALA A O 1
ATOM 2193 N N . ALA A 1 285 ? -8.052 13.291 23.620 1.00 84.06 285 ALA A N 1
ATOM 2194 C CA . ALA A 1 285 ? -6.703 12.735 23.488 1.00 84.06 285 ALA A CA 1
ATOM 2195 C C . ALA A 1 285 ? -6.652 11.233 23.829 1.00 84.06 285 ALA A C 1
ATOM 2197 O O . ALA A 1 285 ? -6.032 10.806 24.804 1.00 84.06 285 ALA A O 1
ATOM 2198 N N . TYR A 1 286 ? -7.393 10.432 23.064 1.00 88.38 286 TYR A N 1
ATOM 2199 C CA . TYR A 1 286 ? -7.478 8.993 23.288 1.00 88.38 286 TYR A CA 1
ATOM 2200 C C . TYR A 1 286 ? -6.177 8.273 22.912 1.00 88.38 286 TYR A C 1
ATOM 2202 O O . TYR A 1 286 ? -5.501 8.638 21.955 1.00 88.38 286 TYR A O 1
ATOM 2210 N N . GLU A 1 287 ? -5.896 7.173 23.608 1.00 93.19 287 GLU A N 1
ATOM 2211 C CA . GLU A 1 287 ? -4.844 6.233 23.214 1.00 93.19 287 GLU A CA 1
ATOM 2212 C C . GLU A 1 287 ? -5.207 5.524 21.901 1.00 93.19 287 GLU A C 1
ATOM 2214 O O . GLU A 1 287 ? -6.374 5.217 21.643 1.00 93.19 287 GLU A O 1
ATOM 2219 N N . THR A 1 288 ? -4.205 5.192 21.088 1.00 94.88 288 THR A N 1
ATOM 2220 C CA . THR A 1 288 ? -4.388 4.581 19.759 1.00 94.88 288 THR A CA 1
ATOM 2221 C C . THR A 1 288 ? -5.184 3.268 19.780 1.00 94.88 288 THR A C 1
ATOM 2223 O O . THR A 1 288 ? -5.918 2.968 18.838 1.00 94.88 288 THR A O 1
ATOM 2226 N N . ASP A 1 289 ? -5.134 2.501 20.870 1.00 95.25 289 ASP A N 1
ATOM 2227 C CA . ASP A 1 289 ? -5.928 1.274 21.035 1.00 95.25 289 ASP A CA 1
ATOM 2228 C C . ASP A 1 289 ? -7.450 1.522 21.120 1.00 95.25 289 ASP A C 1
ATOM 2230 O O . ASP A 1 289 ? -8.256 0.608 20.916 1.00 95.25 289 ASP A O 1
ATOM 2234 N N . THR A 1 290 ? -7.855 2.768 21.374 1.00 95.81 290 THR A N 1
ATOM 2235 C CA . THR A 1 290 ? -9.245 3.221 21.459 1.00 95.81 290 THR A CA 1
ATOM 2236 C C . THR A 1 290 ? -9.796 3.608 20.087 1.00 95.81 290 THR A C 1
ATOM 2238 O O . THR A 1 290 ? -11.017 3.607 19.891 1.00 95.81 290 THR A O 1
ATOM 2241 N N . PHE A 1 291 ? -8.922 3.857 19.108 1.00 95.69 291 PHE A N 1
ATOM 2242 C CA . PHE A 1 291 ? -9.301 4.247 17.752 1.00 95.69 291 PHE A CA 1
ATOM 2243 C C . PHE A 1 291 ? -10.332 3.307 17.098 1.00 95.69 291 PHE A C 1
ATOM 2245 O O . PHE A 1 291 ? -11.321 3.810 16.556 1.00 95.69 291 PHE A O 1
ATOM 2252 N N . PRO A 1 292 ? -10.230 1.963 17.207 1.00 95.62 292 PRO A N 1
ATOM 2253 C CA . PRO A 1 292 ? -11.253 1.066 16.668 1.00 95.62 292 PRO A CA 1
ATOM 2254 C C . PRO A 1 292 ? -12.653 1.287 17.248 1.00 95.62 292 PRO A C 1
ATOM 2256 O O . PRO A 1 292 ? -13.647 1.195 16.530 1.00 95.62 292 PRO A O 1
ATOM 2259 N N . ALA A 1 293 ? -12.753 1.583 18.548 1.00 95.62 293 ALA A N 1
ATOM 2260 C CA . ALA A 1 293 ? -14.033 1.839 19.204 1.00 95.62 293 ALA A CA 1
ATOM 2261 C C . ALA A 1 293 ? -14.584 3.223 18.836 1.00 95.62 293 ALA A C 1
ATOM 2263 O O . ALA A 1 293 ? -15.781 3.362 18.602 1.00 95.62 293 ALA A O 1
ATOM 2264 N N . TRP A 1 294 ? -13.714 4.231 18.744 1.00 95.38 294 TRP A N 1
ATOM 2265 C CA . TRP A 1 294 ? -14.078 5.573 18.285 1.00 95.38 294 TRP A CA 1
ATOM 2266 C C . TRP A 1 294 ? -14.601 5.562 16.847 1.00 95.38 294 TRP A C 1
ATOM 2268 O O . TRP A 1 294 ? -15.655 6.128 16.562 1.00 95.38 294 TRP A O 1
ATOM 2278 N N . THR A 1 295 ? -13.940 4.807 15.972 1.00 94.00 295 THR A N 1
ATOM 2279 C CA . THR A 1 295 ? -14.309 4.691 14.560 1.00 94.00 295 THR A CA 1
ATOM 2280 C C . THR A 1 295 ? -15.743 4.186 14.373 1.00 94.00 295 THR A C 1
ATOM 2282 O O . THR A 1 295 ? -16.458 4.667 13.501 1.00 94.00 295 THR A O 1
ATOM 2285 N N . LEU A 1 296 ? -16.206 3.258 15.219 1.00 93.50 296 LEU A N 1
ATOM 2286 C CA . LEU A 1 296 ? -17.585 2.763 15.162 1.00 93.50 296 LEU A CA 1
ATOM 2287 C C . LEU A 1 296 ? -18.634 3.870 15.379 1.00 93.50 296 LEU A C 1
ATOM 2289 O O . LEU A 1 296 ? -19.764 3.739 14.909 1.00 93.50 296 LEU A O 1
ATOM 2293 N N . ILE A 1 297 ? -18.296 4.934 16.110 1.00 92.62 297 ILE A N 1
ATOM 2294 C CA . ILE A 1 297 ? -19.216 6.043 16.383 1.00 92.62 297 ILE A CA 1
ATOM 2295 C C . ILE A 1 297 ? -19.347 6.937 15.151 1.00 92.62 297 ILE A C 1
ATOM 2297 O O . ILE A 1 297 ? -20.468 7.237 14.740 1.00 92.62 297 ILE A O 1
ATOM 2301 N N . VAL A 1 298 ? -18.216 7.334 14.563 1.00 91.06 298 VAL A N 1
ATOM 2302 C CA . VAL A 1 298 ? -18.183 8.235 13.400 1.00 91.06 298 VAL A CA 1
ATOM 2303 C C . VAL A 1 298 ? -18.598 7.538 12.105 1.00 91.06 298 VAL A C 1
ATOM 2305 O O . VAL A 1 298 ? -19.275 8.139 11.272 1.00 91.06 298 VAL A O 1
ATOM 2308 N N . ASP A 1 299 ? -18.295 6.244 11.985 1.00 89.00 299 ASP A N 1
ATOM 2309 C CA . ASP A 1 299 ? -18.681 5.383 10.871 1.00 89.00 299 ASP A CA 1
ATOM 2310 C C . ASP A 1 299 ? -19.318 4.071 11.379 1.00 89.00 299 ASP A C 1
ATOM 2312 O O . ASP A 1 299 ? -18.680 3.011 11.450 1.00 89.00 299 ASP A O 1
ATOM 2316 N N . PRO A 1 300 ? -20.628 4.100 11.698 1.00 84.00 300 PRO A N 1
ATOM 2317 C CA . PRO A 1 300 ? -21.363 2.917 12.141 1.00 84.00 300 PRO A CA 1
ATOM 2318 C C . PRO A 1 300 ? -21.419 1.785 11.110 1.00 84.00 300 PRO A C 1
ATOM 2320 O O . PRO A 1 300 ? -21.770 0.660 11.473 1.00 84.00 300 PRO A O 1
ATOM 2323 N N . GLY A 1 301 ? -21.106 2.051 9.834 1.00 82.25 301 GLY A N 1
ATOM 2324 C CA . GLY A 1 301 ? -21.050 1.032 8.785 1.00 82.25 301 GLY A CA 1
ATOM 2325 C C . GLY A 1 301 ? -19.973 -0.021 9.050 1.00 82.25 301 GLY A C 1
ATOM 2326 O O . GLY A 1 301 ? -20.147 -1.186 8.687 1.00 82.25 301 GLY A O 1
ATOM 2327 N N . GLN A 1 302 ? -18.915 0.335 9.787 1.00 80.38 302 GLN A N 1
ATOM 2328 C CA . GLN A 1 302 ? -17.801 -0.573 10.084 1.00 80.38 302 GLN A CA 1
ATOM 2329 C C . GLN A 1 302 ? -18.153 -1.753 10.975 1.00 80.38 302 GLN A C 1
ATOM 2331 O O . GLN A 1 302 ? -17.398 -2.726 11.017 1.00 80.38 302 GLN A O 1
ATOM 2336 N N . ARG A 1 303 ? -19.316 -1.725 11.633 1.00 80.06 303 ARG A N 1
ATOM 2337 C CA . ARG A 1 303 ? -19.826 -2.859 12.416 1.00 80.06 303 ARG A CA 1
ATOM 2338 C C . ARG A 1 303 ? -19.895 -4.170 11.625 1.00 80.06 303 ARG A C 1
ATOM 2340 O O . ARG A 1 303 ? -19.904 -5.236 12.226 1.00 80.06 303 ARG A O 1
ATOM 2347 N N . PHE A 1 304 ? -19.980 -4.094 10.295 1.00 82.31 304 PHE A N 1
ATOM 2348 C CA . PHE A 1 304 ? -20.006 -5.264 9.415 1.00 82.31 304 PHE A CA 1
ATOM 2349 C C . PHE A 1 304 ? -18.609 -5.735 8.991 1.00 82.31 304 PHE A C 1
ATOM 2351 O O . PHE A 1 304 ? -18.449 -6.891 8.612 1.00 82.31 304 PHE A O 1
ATOM 2358 N N . SER A 1 305 ? -17.605 -4.860 9.063 1.00 83.94 305 SER A N 1
ATOM 2359 C CA . SER A 1 305 ? -16.233 -5.147 8.633 1.00 83.94 305 SER A CA 1
ATOM 2360 C C . SER A 1 305 ? -15.409 -5.828 9.722 1.00 83.94 305 SER A C 1
ATOM 2362 O O . SER A 1 305 ? -14.510 -6.605 9.417 1.00 83.94 305 SER A O 1
ATOM 2364 N N . VAL A 1 306 ? -15.702 -5.538 10.993 1.00 87.94 306 VAL A N 1
ATOM 2365 C CA . VAL A 1 306 ? -14.941 -6.048 12.140 1.00 87.94 306 VAL A CA 1
ATOM 2366 C C . VAL A 1 306 ? -15.906 -6.687 13.147 1.00 87.94 306 VAL A C 1
ATOM 2368 O O . VAL A 1 306 ? -16.551 -5.985 13.922 1.00 87.94 306 VAL A O 1
ATOM 2371 N N . PRO A 1 307 ? -16.052 -8.024 13.132 1.00 88.44 307 PRO A N 1
ATOM 2372 C CA . PRO A 1 307 ? -16.918 -8.729 14.074 1.00 88.44 307 PRO A CA 1
ATOM 2373 C C . PRO A 1 307 ? -16.455 -8.588 15.531 1.00 88.44 307 PRO A C 1
ATOM 2375 O O . PRO A 1 307 ? -15.261 -8.468 15.815 1.00 88.44 307 PRO A O 1
ATOM 2378 N N . ALA A 1 308 ? -17.398 -8.668 16.472 1.00 89.38 308 ALA A N 1
ATOM 2379 C CA . ALA A 1 308 ? -17.144 -8.530 17.910 1.00 89.38 308 ALA A CA 1
ATOM 2380 C C . ALA A 1 308 ? -16.149 -9.571 18.447 1.00 89.38 308 ALA A C 1
ATOM 2382 O O . ALA A 1 308 ? -15.377 -9.291 19.364 1.00 89.38 308 ALA A O 1
ATOM 2383 N N . GLU A 1 309 ? -16.186 -10.773 17.877 1.00 90.69 309 GLU A N 1
ATOM 2384 C CA . GLU A 1 309 ? -15.379 -11.936 18.247 1.00 90.69 309 GLU A CA 1
ATOM 2385 C C . GLU A 1 309 ? -13.905 -11.757 17.880 1.00 90.69 309 GLU A C 1
ATOM 2387 O O . GLU A 1 309 ? -13.046 -12.439 18.431 1.00 90.69 309 GLU A O 1
ATOM 2392 N N . GLN A 1 310 ? -13.612 -10.842 16.951 1.00 90.44 310 GLN A N 1
ATOM 2393 C CA . GLN A 1 310 ? -12.251 -10.539 16.522 1.00 90.44 310 GLN A CA 1
ATOM 2394 C C . GLN A 1 310 ? -11.541 -9.548 17.447 1.00 90.44 310 GLN A C 1
ATOM 2396 O O . GLN A 1 310 ? -10.324 -9.386 17.339 1.00 90.44 310 GLN A O 1
ATOM 2401 N N . ALA A 1 311 ? -12.282 -8.879 18.334 1.00 92.38 311 ALA A N 1
ATOM 2402 C CA . ALA A 1 311 ? -11.704 -7.969 19.307 1.00 92.38 311 ALA A CA 1
ATOM 2403 C C . ALA A 1 311 ? -10.940 -8.762 20.387 1.00 92.38 311 ALA A C 1
ATOM 2405 O O . ALA A 1 311 ? -11.451 -9.769 20.888 1.00 92.38 311 ALA A O 1
ATOM 2406 N N . PRO A 1 312 ? -9.736 -8.319 20.787 1.00 92.94 312 PRO A N 1
ATOM 2407 C CA . PRO A 1 312 ? -8.940 -9.027 21.780 1.00 92.94 312 PRO A CA 1
ATOM 2408 C C . PRO A 1 312 ? -9.591 -8.990 23.170 1.00 92.94 312 PRO A C 1
ATOM 2410 O O . PRO A 1 312 ? -10.434 -8.144 23.484 1.00 92.94 312 PRO A O 1
ATOM 2413 N N . GLN A 1 313 ? -9.173 -9.906 24.044 1.00 92.00 313 GLN A N 1
ATOM 2414 C CA . GLN A 1 313 ? -9.593 -9.930 25.451 1.00 92.00 313 GLN A CA 1
ATOM 2415 C C . GLN A 1 313 ? -8.764 -8.939 26.285 1.00 92.00 313 GLN A C 1
ATOM 2417 O O . GLN A 1 313 ? -8.088 -9.310 27.238 1.00 92.00 313 GLN A O 1
ATOM 2422 N N . THR A 1 314 ? -8.787 -7.672 25.878 1.00 93.19 314 THR A N 1
ATOM 2423 C CA . THR A 1 314 ? -8.116 -6.545 26.539 1.00 93.19 314 THR A CA 1
ATOM 2424 C C . THR A 1 314 ? -9.138 -5.447 26.852 1.00 93.19 314 THR A C 1
ATOM 2426 O O . THR A 1 314 ? -10.223 -5.451 26.260 1.00 93.19 314 THR A O 1
ATOM 2429 N N . PRO A 1 315 ? -8.819 -4.470 27.724 1.00 93.50 315 PRO A N 1
ATOM 2430 C CA . PRO A 1 315 ? -9.715 -3.342 27.993 1.00 93.50 315 PRO A CA 1
ATOM 2431 C C . PRO A 1 315 ? -10.167 -2.599 26.724 1.00 93.50 315 PRO A C 1
ATOM 2433 O O . PRO A 1 315 ? -11.342 -2.257 26.594 1.00 93.50 315 PRO A O 1
ATOM 2436 N N . ALA A 1 316 ? -9.273 -2.425 25.745 1.00 94.12 316 ALA A N 1
ATOM 2437 C CA . ALA A 1 316 ? -9.598 -1.827 24.451 1.00 94.12 316 ALA A CA 1
ATOM 2438 C C . ALA A 1 316 ? -10.599 -2.673 23.639 1.00 94.12 316 ALA A C 1
ATOM 2440 O O . ALA A 1 316 ? -11.567 -2.149 23.081 1.00 94.12 316 ALA A O 1
ATOM 2441 N N . GLY A 1 317 ? -10.430 -3.999 23.620 1.00 94.69 317 GLY A N 1
ATOM 2442 C CA . GLY A 1 317 ? -11.374 -4.903 22.959 1.00 94.69 317 GLY A CA 1
ATOM 2443 C C . GLY A 1 317 ? -12.722 -5.020 23.685 1.00 94.69 317 GLY A C 1
ATOM 2444 O O . GLY A 1 317 ? -13.764 -5.205 23.052 1.00 94.69 317 GLY A O 1
ATOM 2445 N N . GLU A 1 318 ? -12.749 -4.878 25.011 1.00 95.62 318 GLU A N 1
ATOM 2446 C CA . GLU A 1 318 ? -13.991 -4.752 25.783 1.00 95.62 318 GLU A CA 1
ATOM 2447 C C . GLU A 1 318 ? -14.731 -3.448 25.476 1.00 95.62 318 GLU A C 1
ATOM 2449 O O . GLU A 1 318 ? -15.955 -3.467 25.304 1.00 95.62 318 GLU A O 1
ATOM 2454 N N . LEU A 1 319 ? -13.998 -2.337 25.361 1.00 96.12 319 LEU A N 1
ATOM 2455 C CA . LEU A 1 319 ? -14.541 -1.042 24.959 1.00 96.12 319 LEU A CA 1
ATOM 2456 C C . LEU A 1 319 ? -15.148 -1.111 23.557 1.00 96.12 319 LEU A C 1
ATOM 2458 O O . LEU A 1 319 ? -16.297 -0.705 23.377 1.00 96.12 319 LEU A O 1
ATOM 2462 N N . TYR A 1 320 ? -14.436 -1.704 22.596 1.00 96.25 320 TYR A N 1
ATOM 2463 C CA . TYR A 1 320 ? -14.945 -1.932 21.243 1.00 96.25 320 TYR A CA 1
ATOM 2464 C C . TYR A 1 320 ? -16.271 -2.703 21.250 1.00 96.25 320 TYR A C 1
ATOM 2466 O O . TYR A 1 320 ? -17.267 -2.243 20.690 1.00 96.25 320 TYR A O 1
ATOM 2474 N N . ARG A 1 321 ? -16.329 -3.841 21.958 1.00 95.69 321 ARG A N 1
ATOM 2475 C CA . ARG A 1 321 ? -17.556 -4.648 22.085 1.00 95.69 321 ARG A CA 1
ATOM 2476 C C . ARG A 1 321 ? -18.698 -3.877 22.754 1.00 95.69 321 ARG A C 1
ATOM 2478 O O . ARG A 1 321 ? -19.854 -4.038 22.365 1.00 95.69 321 ARG A O 1
ATOM 2485 N N . ALA A 1 322 ? -18.399 -3.040 23.748 1.00 96.06 322 ALA A N 1
ATOM 2486 C CA . ALA A 1 322 ? -19.401 -2.207 24.407 1.00 96.06 322 ALA A CA 1
ATOM 2487 C C . ALA A 1 322 ? -19.973 -1.131 23.467 1.00 96.06 322 ALA A C 1
ATOM 2489 O O . ALA A 1 322 ? -21.189 -0.937 23.446 1.00 96.06 322 ALA A O 1
ATOM 2490 N N . VAL A 1 323 ? -19.126 -0.473 22.669 1.00 95.44 323 VAL A N 1
ATOM 2491 C CA . VAL A 1 323 ? -19.557 0.523 21.672 1.00 95.44 323 VAL A CA 1
ATOM 2492 C C . VAL A 1 323 ? -20.342 -0.135 20.537 1.00 95.44 323 VAL A C 1
ATOM 2494 O O . VAL A 1 323 ? -21.389 0.371 20.138 1.00 95.44 323 VAL A O 1
ATOM 2497 N N . LEU A 1 324 ? -19.916 -1.309 20.072 1.00 94.38 324 LEU A N 1
ATOM 2498 C CA . LEU A 1 324 ? -20.650 -2.073 19.067 1.00 94.38 324 LEU A CA 1
ATOM 2499 C C . LEU A 1 324 ? -22.073 -2.418 19.542 1.00 94.38 324 LEU A C 1
ATOM 2501 O O . LEU A 1 324 ? -23.040 -2.205 18.811 1.00 94.38 324 LEU A O 1
ATOM 2505 N N . ALA A 1 325 ? -22.221 -2.880 20.789 1.00 93.75 325 ALA A N 1
ATOM 2506 C CA . ALA A 1 325 ? -23.528 -3.142 21.395 1.00 93.75 325 ALA A CA 1
ATOM 2507 C C . ALA A 1 325 ? -24.368 -1.862 21.568 1.00 93.75 325 ALA A C 1
ATOM 2509 O O . ALA A 1 325 ? -25.591 -1.888 21.402 1.00 93.75 325 ALA A O 1
ATOM 2510 N N . LEU A 1 326 ? -23.729 -0.727 21.869 1.00 94.50 326 LEU A N 1
ATOM 2511 C CA . LEU A 1 326 ? -24.391 0.577 21.938 1.00 94.50 326 LEU A CA 1
ATOM 2512 C C . LEU A 1 326 ? -24.998 0.973 20.589 1.00 94.50 326 LEU A C 1
ATOM 2514 O O . LEU A 1 326 ? -26.169 1.344 20.537 1.00 94.50 326 LEU A O 1
ATOM 2518 N N . ILE A 1 327 ? -24.239 0.831 19.504 1.00 91.88 327 ILE A N 1
ATOM 2519 C CA . ILE A 1 327 ? -24.704 1.145 18.148 1.00 91.88 327 ILE A CA 1
ATOM 2520 C C . ILE A 1 327 ? -25.790 0.165 17.700 1.00 91.88 327 ILE A C 1
ATOM 2522 O O . ILE A 1 327 ? -26.800 0.581 17.136 1.00 91.88 327 ILE A O 1
ATOM 2526 N N . ALA A 1 328 ? -25.614 -1.132 17.968 1.00 90.50 328 ALA A N 1
ATOM 2527 C CA . ALA A 1 328 ? -26.582 -2.160 17.590 1.00 90.50 328 ALA A CA 1
ATOM 2528 C C . ALA A 1 328 ? -27.937 -1.990 18.300 1.00 90.50 328 ALA A C 1
ATOM 2530 O O . ALA A 1 328 ? -28.976 -2.222 17.691 1.00 90.50 328 ALA A O 1
ATOM 2531 N N . SER A 1 329 ? -27.928 -1.547 19.561 1.00 91.19 329 SER A N 1
ATOM 2532 C CA . SER A 1 329 ? -29.141 -1.293 20.354 1.00 91.19 329 SER A CA 1
ATOM 2533 C C . SER A 1 329 ? -29.802 0.064 20.076 1.00 91.19 329 SER A C 1
ATOM 2535 O O . SER A 1 329 ? -30.813 0.386 20.691 1.00 91.19 329 SER A O 1
ATOM 2537 N N . GLY A 1 330 ? -29.238 0.899 19.195 1.00 86.94 330 GLY A N 1
ATOM 2538 C CA . GLY A 1 330 ? -29.744 2.259 18.976 1.00 86.94 330 GLY A CA 1
ATOM 2539 C C . GLY A 1 330 ? -29.583 3.170 20.200 1.00 86.94 330 GLY A C 1
ATOM 2540 O O . GLY A 1 330 ? -30.323 4.138 20.372 1.00 86.94 330 GLY A O 1
ATOM 2541 N N . GLY A 1 331 ? -28.618 2.874 21.074 1.00 88.25 331 GLY A N 1
ATOM 2542 C CA . GLY A 1 331 ? -28.322 3.705 22.229 1.00 88.25 331 GLY A CA 1
ATOM 2543 C C . GLY A 1 331 ? -29.156 3.400 23.471 1.00 88.25 331 GLY A C 1
ATOM 2544 O O . GLY A 1 331 ? -29.528 4.341 24.170 1.00 88.25 331 GLY A O 1
ATOM 2545 N N . GLU A 1 332 ? -29.447 2.140 23.787 1.00 91.56 332 GLU A N 1
ATOM 2546 C CA . GLU A 1 332 ? -30.148 1.786 25.028 1.00 91.56 332 GLU A CA 1
ATOM 2547 C C . GLU A 1 332 ? -29.393 2.221 26.300 1.00 91.56 332 GLU A C 1
ATOM 2549 O O . GLU A 1 332 ? -28.159 2.223 26.364 1.00 91.56 332 GLU A O 1
ATOM 2554 N N . SER A 1 333 ? -30.135 2.519 27.373 1.00 89.75 333 SER A N 1
ATOM 2555 C CA . SER A 1 333 ? -29.580 2.984 28.656 1.00 89.75 333 SER A CA 1
ATOM 2556 C C . SER A 1 333 ? -28.551 2.027 29.271 1.00 89.75 333 SER A C 1
ATOM 2558 O O . SER A 1 333 ? -27.607 2.472 29.924 1.00 89.75 333 SER A O 1
ATOM 2560 N N . ASN A 1 334 ? -28.700 0.713 29.075 1.00 93.56 334 ASN A N 1
ATOM 2561 C CA . ASN A 1 334 ? -27.741 -0.280 29.575 1.00 93.56 334 ASN A CA 1
ATOM 2562 C C . ASN A 1 334 ? -26.414 -0.220 28.815 1.00 93.56 334 ASN A C 1
ATOM 2564 O O . ASN A 1 334 ? -25.350 -0.214 29.436 1.00 93.56 334 ASN A O 1
ATOM 2568 N N . ALA A 1 335 ? -26.473 -0.114 27.488 1.00 92.62 335 ALA A N 1
ATOM 2569 C CA . ALA A 1 335 ? -25.283 -0.000 26.659 1.00 92.62 335 ALA A CA 1
ATOM 2570 C C . ALA A 1 335 ? -24.556 1.332 26.905 1.00 92.62 335 ALA A C 1
ATOM 2572 O O . ALA A 1 335 ? -23.335 1.340 27.060 1.00 92.62 335 ALA A O 1
ATOM 2573 N N . ARG A 1 336 ? -25.299 2.440 27.077 1.00 94.44 336 ARG A N 1
ATOM 2574 C CA . ARG A 1 336 ? -24.719 3.740 27.467 1.00 94.44 336 ARG A CA 1
ATOM 2575 C C . ARG A 1 336 ? -23.982 3.644 28.798 1.00 94.44 336 ARG A C 1
ATOM 2577 O O . ARG A 1 336 ? -22.837 4.072 28.888 1.00 94.44 336 ARG A O 1
ATOM 2584 N N . ARG A 1 337 ? -24.597 3.037 29.822 1.00 94.44 337 ARG A N 1
ATOM 2585 C CA . ARG A 1 337 ? -23.954 2.833 31.133 1.00 94.44 337 ARG A CA 1
ATOM 2586 C C . ARG A 1 337 ? -22.664 2.025 31.028 1.00 94.44 337 ARG A C 1
ATOM 2588 O O . ARG A 1 337 ? -21.689 2.364 31.692 1.00 94.44 337 ARG A O 1
ATOM 2595 N N . ARG A 1 338 ? -22.642 0.994 30.180 1.00 95.06 338 ARG A N 1
ATOM 2596 C CA . ARG A 1 338 ? -21.449 0.169 29.964 1.00 95.06 338 ARG A CA 1
ATOM 2597 C C . ARG A 1 338 ? -20.310 0.964 29.325 1.00 95.06 338 ARG A C 1
ATOM 2599 O O . ARG A 1 338 ? -19.197 0.918 29.837 1.00 95.06 338 ARG A O 1
ATOM 2606 N N . VAL A 1 339 ? -20.584 1.726 28.263 1.00 95.00 339 VAL A N 1
ATOM 2607 C CA . VAL A 1 339 ? -19.565 2.588 27.637 1.00 95.00 339 VAL A CA 1
ATOM 2608 C C . VAL A 1 339 ? -19.115 3.685 28.601 1.00 95.00 339 VAL A C 1
ATOM 2610 O O . VAL A 1 339 ? -17.920 3.914 28.713 1.00 95.00 339 VAL A O 1
ATOM 2613 N N . HIS A 1 340 ? -20.022 4.296 29.372 1.00 95.38 340 HIS A N 1
ATOM 2614 C CA . HIS A 1 340 ? -19.654 5.278 30.398 1.00 95.38 340 HIS A CA 1
ATOM 2615 C C . HIS A 1 340 ? -18.680 4.704 31.432 1.00 95.38 340 HIS A C 1
ATOM 2617 O O . HIS A 1 340 ? -17.717 5.367 31.797 1.00 95.38 340 HIS A O 1
ATOM 2623 N N . ALA A 1 341 ? -18.923 3.479 31.909 1.00 94.75 341 ALA A N 1
ATOM 2624 C CA . ALA A 1 341 ? -18.069 2.838 32.905 1.00 94.75 341 ALA A CA 1
ATOM 2625 C C . ALA A 1 341 ? -16.648 2.575 32.381 1.00 94.75 341 ALA A C 1
ATOM 2627 O O . ALA A 1 341 ? -15.690 2.717 33.135 1.00 94.75 341 ALA A O 1
ATOM 2628 N N . LEU A 1 342 ? -16.512 2.221 31.099 1.00 93.81 342 LEU A N 1
ATOM 2629 C CA . LEU A 1 342 ? -15.215 1.961 30.469 1.00 93.81 342 LEU A CA 1
ATOM 2630 C C . LEU A 1 342 ? -14.523 3.262 30.044 1.00 93.81 342 LEU A C 1
ATOM 2632 O O . LEU A 1 342 ? -13.372 3.514 30.401 1.00 93.81 342 LEU A O 1
ATOM 2636 N N . ARG A 1 343 ? -15.230 4.118 29.296 1.00 94.12 343 ARG A N 1
ATOM 2637 C CA . ARG A 1 343 ? -14.695 5.383 28.797 1.00 94.12 343 ARG A CA 1
ATOM 2638 C C . ARG A 1 343 ? -15.753 6.498 28.707 1.00 94.12 343 ARG A C 1
ATOM 2640 O O . ARG A 1 343 ? -16.413 6.642 27.678 1.00 94.12 343 ARG A O 1
ATOM 2647 N N . PRO A 1 344 ? -15.877 7.352 29.747 1.00 93.00 344 PRO A N 1
ATOM 2648 C CA . PRO A 1 344 ? -16.867 8.434 29.779 1.00 93.00 344 PRO A CA 1
ATOM 2649 C C . PRO A 1 344 ? -16.751 9.428 28.618 1.00 93.00 344 PRO A C 1
ATOM 2651 O O . PRO A 1 344 ? -17.766 9.813 28.040 1.00 93.00 344 PRO A O 1
ATOM 2654 N N . ALA A 1 345 ? -15.523 9.816 28.255 1.00 92.38 345 ALA A N 1
ATOM 2655 C CA . ALA A 1 345 ? -15.267 10.739 27.147 1.00 92.38 345 ALA A CA 1
ATOM 2656 C C . ALA A 1 345 ? -15.817 10.199 25.816 1.00 92.38 345 ALA A C 1
ATOM 2658 O O . ALA A 1 345 ? -16.480 10.928 25.082 1.00 92.38 345 ALA A O 1
ATOM 2659 N N . LEU A 1 346 ? -15.673 8.892 25.577 1.00 92.62 346 LEU A N 1
ATOM 2660 C CA . LEU A 1 346 ? -16.169 8.257 24.361 1.00 92.62 346 LEU A CA 1
ATOM 2661 C C . LEU A 1 346 ? -17.705 8.216 24.308 1.00 92.62 346 LEU A C 1
ATOM 2663 O O . LEU A 1 346 ? -18.296 8.417 23.249 1.00 92.62 346 LEU A O 1
ATOM 2667 N N . LEU A 1 347 ? -18.381 8.032 25.452 1.00 93.75 347 LEU A N 1
ATOM 2668 C CA . LEU A 1 347 ? -19.841 8.174 25.501 1.00 93.75 347 LEU A CA 1
ATOM 2669 C C . LEU A 1 347 ? -20.275 9.615 25.202 1.00 93.75 347 LEU A C 1
ATOM 2671 O O . LEU A 1 347 ? -21.262 9.815 24.496 1.00 93.75 347 LEU A O 1
ATOM 2675 N N . LYS A 1 348 ? -19.564 10.617 25.734 1.00 92.06 348 LYS A N 1
ATOM 2676 C CA . LYS A 1 348 ? -19.844 12.027 25.427 1.00 92.06 348 LYS A CA 1
ATOM 2677 C C . LYS A 1 348 ? -19.721 12.279 23.922 1.00 92.06 348 LYS A C 1
ATOM 2679 O O . LYS A 1 348 ? -20.613 12.906 23.356 1.00 92.06 348 LYS A O 1
ATOM 2684 N N . HIS A 1 349 ? -18.687 11.727 23.285 1.00 91.44 349 HIS A N 1
ATOM 2685 C CA . HIS A 1 349 ? -18.499 11.795 21.837 1.00 91.44 349 HIS A CA 1
ATOM 2686 C C . HIS A 1 349 ? -19.682 11.155 21.083 1.00 91.44 349 HIS A C 1
ATOM 2688 O O . HIS A 1 349 ? -20.291 11.804 20.235 1.00 91.44 349 HIS A O 1
ATOM 2694 N N . TYR A 1 350 ? -20.111 9.944 21.468 1.00 92.38 350 TYR A N 1
ATOM 2695 C CA . TYR A 1 350 ? -21.309 9.298 20.905 1.00 92.38 350 TYR A CA 1
ATOM 2696 C C . TYR A 1 350 ? -22.573 10.157 21.024 1.00 92.38 350 TYR A C 1
ATOM 2698 O O . TYR A 1 350 ? -23.326 10.277 20.062 1.00 92.38 350 TYR A O 1
ATOM 2706 N N . LEU A 1 351 ? -22.827 10.754 22.192 1.00 92.12 351 LEU A N 1
ATOM 2707 C CA . LEU A 1 351 ? -24.016 11.583 22.405 1.00 92.12 351 LEU A CA 1
ATOM 2708 C C . LEU A 1 351 ? -23.978 12.872 21.576 1.00 92.12 351 LEU A C 1
ATOM 2710 O O . LEU A 1 351 ? -25.021 13.288 21.080 1.00 92.12 351 LEU A O 1
ATOM 2714 N N . GLY A 1 352 ? -22.799 13.477 21.405 1.00 88.88 352 GLY A N 1
ATOM 2715 C CA . GLY A 1 352 ? -22.615 14.628 20.519 1.00 88.88 352 GLY A CA 1
ATOM 2716 C C . GLY A 1 352 ? -22.875 14.269 19.056 1.00 88.88 352 GLY A C 1
ATOM 2717 O O . GLY A 1 352 ? -23.619 14.965 18.372 1.00 88.88 352 GLY A O 1
ATOM 2718 N N . TYR A 1 353 ? -22.341 13.136 18.602 1.00 85.38 353 TYR A N 1
ATOM 2719 C CA . TYR A 1 353 ? -22.553 12.649 17.241 1.00 85.38 353 TYR A CA 1
ATOM 2720 C C . TYR A 1 353 ? -24.023 12.278 16.974 1.00 85.38 353 TYR A C 1
ATOM 2722 O O . TYR A 1 353 ? -24.588 12.658 15.951 1.00 85.38 353 TYR A O 1
ATOM 2730 N N . ALA A 1 354 ? -24.677 11.591 17.916 1.00 82.31 354 ALA A N 1
ATOM 2731 C CA . ALA A 1 354 ? -26.084 11.209 17.810 1.00 82.31 354 ALA A CA 1
ATOM 2732 C C . ALA A 1 354 ? -27.054 12.403 17.844 1.00 82.31 354 ALA A C 1
ATOM 2734 O O . ALA A 1 354 ? -28.167 12.271 17.352 1.00 82.31 354 ALA A O 1
ATOM 2735 N N . ALA A 1 355 ? -26.660 13.540 18.426 1.00 78.50 355 ALA A N 1
ATOM 2736 C CA . ALA A 1 355 ? -27.466 14.762 18.430 1.00 78.50 355 ALA A CA 1
ATOM 2737 C C . ALA A 1 355 ? -27.380 15.555 17.111 1.00 78.50 355 ALA A C 1
ATOM 2739 O O . ALA A 1 355 ? -28.251 16.380 16.847 1.00 78.50 355 ALA A O 1
ATOM 2740 N N . ASN A 1 356 ? -26.340 15.312 16.306 1.00 71.50 356 ASN A N 1
ATOM 2741 C CA . ASN A 1 356 ? -26.084 16.000 15.037 1.00 71.50 356 ASN A CA 1
ATOM 2742 C C . ASN A 1 356 ? -26.570 15.215 13.801 1.00 71.50 356 ASN A C 1
ATOM 2744 O O . ASN A 1 356 ? -26.391 15.683 12.677 1.00 71.50 356 ASN A O 1
ATOM 2748 N N . ARG A 1 357 ? -27.157 14.029 13.999 1.00 62.38 357 ARG A N 1
ATOM 2749 C CA . ARG A 1 357 ? -27.893 13.261 12.984 1.00 62.38 357 ARG A CA 1
ATOM 2750 C C . ARG A 1 357 ? -29.388 13.462 13.170 1.00 62.38 357 ARG A C 1
ATOM 2752 O O . ARG A 1 357 ? -30.088 13.473 12.135 1.00 62.38 357 ARG A O 1
#